Protein AF-A0A7V2CK18-F1 (afdb_monomer)

pLDDT: mean 76.39, std 18.23, range [33.84, 98.06]

Sequence (179 aa):
MRVAFALVEVKMGAFSQQRRSKMVNKRARLGMIFVFPFLFAGCREVAQPKPPATTQQAPPPPSPVRPPASPPSVPGEPYHVHVRASPTVQPRSEWLWIERLAPGAEVATAEGRWIEPNIIEISTRGAAVIGFDLRRLPVRSGRSLVLRLDRQGIELSASLGPVVRFESGRAGVWSRIRQ

Secondary structure (DSSP, 8-state):
----------------------------------------------PPPPPPPPP-PPPPP----PPPP------SS--EEEEEE-SS---B-SSEEEEEEPTT-S-EEEEEEEEETTEEEEEEESEEEEEEEGGGSSPPTTS-EEEEETTEEEEE-GGG-SEEEEEE-TTS-EEEPP-

Mean predicted aligned error: 17.34 Å

Foldseek 3Di:
DDDDDDDDDDDPDDDDDDDDDDDDDDDDDDDDDDDDDDDDDDDDDDDDDDDDDDDDDDDDDDDPPDPPDDPPPDPPDKDKDKFKDAPVDWDDDQFKTAPAFAVPDRMKMKMWTDPDLQEIEIEIDRGFKMKGQQVRDPHDPDDWHWYCYNNDTDIDDSPCPRMWMWGQDPVRDIDTDDD

Radius of gyration: 29.8 Å; Cα contacts (8 Å, |Δi|>4): 231; chains: 1; bounding box: 78×61×79 Å

Solvent-accessible surface area (backbone atoms only — not comparable to full-atom values): 12076 Å² total; per-residue (Å²): 138,86,85,83,82,81,83,80,83,81,80,80,77,78,89,77,86,78,91,75,83,86,79,89,76,90,74,88,72,83,84,78,90,79,84,77,87,82,86,75,88,79,90,78,89,74,85,75,84,82,79,80,85,76,83,83,73,80,79,75,80,84,71,82,81,70,76,79,73,76,76,80,79,72,79,91,61,76,61,72,46,81,38,67,32,39,94,90,43,73,47,68,53,89,31,48,35,60,78,36,62,25,93,92,42,73,52,22,38,42,36,40,36,52,81,46,96,48,32,37,38,32,49,68,42,40,52,26,25,38,38,32,34,62,78,59,43,97,58,74,88,93,60,72,35,35,40,24,51,73,83,43,81,43,82,42,60,84,83,59,61,58,57,47,40,37,35,50,44,99,84,71,49,73,44,75,58,86,129

Structure (mmCIF, N/CA/C/O backbone):
data_AF-A0A7V2CK18-F1
#
_entry.id   AF-A0A7V2CK18-F1
#
loop_
_atom_site.group_PDB
_atom_site.id
_atom_site.type_symbol
_atom_site.label_atom_id
_atom_site.label_alt_id
_atom_site.label_comp_id
_atom_site.label_asym_id
_atom_site.label_entity_id
_atom_site.label_seq_id
_atom_site.pdbx_PDB_ins_code
_atom_site.Cartn_x
_atom_site.Cartn_y
_atom_site.Cartn_z
_atom_site.occupancy
_atom_site.B_iso_or_equiv
_atom_site.auth_seq_id
_atom_site.auth_comp_id
_atom_site.auth_asym_id
_atom_site.auth_atom_id
_atom_site.pdbx_PDB_model_num
ATOM 1 N N . MET A 1 1 ? 44.088 23.048 -9.546 1.00 46.84 1 MET A N 1
ATOM 2 C CA . MET A 1 1 ? 43.431 21.756 -9.250 1.00 46.84 1 MET A CA 1
ATOM 3 C C . MET A 1 1 ? 42.644 21.327 -10.480 1.00 46.84 1 MET A C 1
ATOM 5 O O . MET A 1 1 ? 41.710 22.022 -10.849 1.00 46.84 1 MET A O 1
ATOM 9 N N . ARG A 1 2 ? 43.075 20.271 -11.181 1.00 33.84 2 ARG A N 1
ATOM 10 C CA . ARG A 1 2 ? 42.390 19.738 -12.372 1.00 33.84 2 ARG A CA 1
ATOM 11 C C . ARG A 1 2 ? 41.566 18.529 -11.937 1.00 33.84 2 ARG A C 1
ATOM 13 O O . ARG A 1 2 ? 42.145 17.537 -11.513 1.00 33.84 2 ARG A O 1
ATOM 20 N N . VAL A 1 3 ? 40.242 18.635 -11.998 1.00 43.69 3 VAL A N 1
ATOM 21 C CA . VAL A 1 3 ? 39.331 17.515 -11.731 1.00 43.69 3 VAL A CA 1
ATOM 22 C C . VAL A 1 3 ? 39.063 16.823 -13.064 1.00 43.69 3 VAL A C 1
ATOM 24 O O . VAL A 1 3 ? 38.479 17.414 -13.970 1.00 43.69 3 VAL A O 1
ATOM 27 N N . ALA A 1 4 ? 39.568 15.599 -13.201 1.00 46.91 4 ALA A N 1
ATOM 28 C CA . ALA A 1 4 ? 39.317 14.739 -14.346 1.00 46.91 4 ALA A CA 1
ATOM 29 C C . ALA A 1 4 ? 37.912 14.129 -14.221 1.00 46.91 4 ALA A C 1
ATOM 31 O O . ALA A 1 4 ? 37.620 13.438 -13.247 1.00 46.91 4 ALA A O 1
ATOM 32 N N . PHE A 1 5 ? 37.046 14.386 -15.201 1.00 46.91 5 PHE A N 1
ATOM 33 C CA . PHE A 1 5 ? 35.764 13.699 -15.337 1.00 46.91 5 PHE A CA 1
ATOM 34 C C . PHE A 1 5 ? 35.988 12.383 -16.084 1.00 46.91 5 PHE A C 1
ATOM 36 O O . PHE A 1 5 ? 36.373 12.382 -17.253 1.00 46.91 5 PHE A O 1
ATOM 43 N N . ALA A 1 6 ? 35.766 11.261 -15.401 1.00 53.91 6 ALA A N 1
ATOM 44 C CA . ALA A 1 6 ? 35.725 9.948 -16.026 1.00 53.91 6 ALA A CA 1
ATOM 45 C C . ALA A 1 6 ? 34.398 9.794 -16.787 1.00 53.91 6 ALA A C 1
ATOM 47 O O . ALA A 1 6 ? 33.318 9.817 -16.198 1.00 53.91 6 ALA A O 1
ATOM 48 N N . LEU A 1 7 ? 34.499 9.663 -18.108 1.00 53.91 7 LEU A N 1
ATOM 49 C CA . LEU A 1 7 ? 33.402 9.341 -19.012 1.00 53.91 7 LEU A CA 1
ATOM 50 C C . LEU A 1 7 ? 33.051 7.853 -18.824 1.00 53.91 7 LEU A C 1
ATOM 52 O O . LEU A 1 7 ? 33.851 6.984 -19.164 1.00 53.91 7 LEU A O 1
ATOM 56 N N . VAL A 1 8 ? 31.887 7.544 -18.249 1.00 51.31 8 VAL A N 1
ATOM 57 C CA . VAL A 1 8 ? 31.390 6.162 -18.150 1.00 51.31 8 VAL A CA 1
ATOM 58 C C . VAL A 1 8 ? 30.560 5.862 -19.394 1.00 51.31 8 VAL A C 1
ATOM 60 O O . VAL A 1 8 ? 29.417 6.296 -19.524 1.00 51.31 8 VAL A O 1
ATOM 63 N N . GLU A 1 9 ? 31.160 5.134 -20.329 1.00 44.41 9 GLU A N 1
ATOM 64 C CA . GLU A 1 9 ? 30.515 4.636 -21.541 1.00 44.41 9 GLU A CA 1
ATOM 65 C C . GLU A 1 9 ? 29.636 3.418 -21.193 1.00 44.41 9 GLU A C 1
ATOM 67 O O . GLU A 1 9 ? 30.119 2.299 -21.009 1.00 44.41 9 GLU A O 1
ATOM 72 N N . VAL A 1 10 ? 28.323 3.627 -21.053 1.00 53.12 10 VAL A N 1
ATOM 73 C CA . VAL A 1 10 ? 27.359 2.534 -20.848 1.00 53.12 10 VAL A CA 1
ATOM 74 C C . VAL A 1 10 ? 27.011 1.925 -22.203 1.00 53.12 10 VAL A C 1
ATOM 76 O O . VAL A 1 10 ? 26.161 2.419 -22.944 1.00 53.12 10 VAL A O 1
ATOM 79 N N . LYS A 1 11 ? 27.683 0.822 -22.530 1.00 55.16 11 LYS A N 1
ATOM 80 C CA . LYS A 1 11 ? 27.436 0.022 -23.732 1.00 55.16 11 LYS A CA 1
ATOM 81 C C . LYS A 1 11 ? 26.106 -0.730 -23.586 1.00 55.16 11 LYS A C 1
ATOM 83 O O . LYS A 1 11 ? 26.034 -1.749 -22.903 1.00 55.16 11 LYS A O 1
ATOM 88 N N . MET A 1 12 ? 25.044 -0.223 -24.217 1.00 46.09 12 MET A N 1
ATOM 89 C CA . MET A 1 12 ? 23.770 -0.940 -24.357 1.00 46.09 12 MET A CA 1
ATOM 90 C C . MET A 1 12 ? 23.977 -2.184 -25.230 1.00 46.09 12 MET A C 1
ATOM 92 O O . MET A 1 12 ? 24.073 -2.103 -26.454 1.00 46.09 12 MET A O 1
ATOM 96 N N . GLY A 1 13 ? 24.076 -3.343 -24.580 1.00 50.12 13 GLY A N 1
ATOM 97 C CA . GLY A 1 13 ? 24.088 -4.650 -25.226 1.00 50.12 13 GLY A CA 1
ATOM 98 C C . GLY A 1 13 ? 22.707 -5.000 -25.775 1.00 50.12 13 GLY A C 1
ATOM 99 O O . GLY A 1 13 ? 21.702 -4.923 -25.072 1.00 50.12 13 GLY A O 1
ATOM 100 N N . ALA A 1 14 ? 22.689 -5.351 -27.056 1.00 51.75 14 ALA A N 1
ATOM 101 C CA . ALA A 1 14 ? 21.517 -5.480 -27.897 1.00 51.75 14 ALA A CA 1
ATOM 102 C C . ALA A 1 14 ? 20.490 -6.525 -27.431 1.00 51.75 14 ALA A C 1
ATOM 104 O O . ALA A 1 14 ? 20.795 -7.654 -27.047 1.00 51.75 14 ALA A O 1
ATOM 105 N N . PHE A 1 15 ? 19.237 -6.114 -27.584 1.00 52.22 15 PHE A N 1
ATOM 106 C CA . PHE A 1 15 ? 18.018 -6.900 -27.548 1.00 52.22 15 PHE A CA 1
ATOM 107 C C . PHE A 1 15 ? 18.057 -7.968 -28.658 1.00 52.22 15 PHE A C 1
ATOM 109 O O . PHE A 1 15 ? 17.927 -7.640 -29.836 1.00 52.22 15 PHE A O 1
ATOM 116 N N . SER A 1 16 ? 18.221 -9.246 -28.306 1.00 56.09 16 SER A N 1
ATOM 117 C CA . SER A 1 16 ? 18.002 -10.352 -29.245 1.00 56.09 16 SER A CA 1
ATOM 118 C C . SER A 1 16 ? 16.642 -10.988 -28.982 1.00 56.09 16 SER A C 1
ATOM 120 O O . SER A 1 16 ? 16.412 -11.635 -27.958 1.00 56.09 16 SER A O 1
ATOM 122 N N . GLN A 1 17 ? 15.722 -10.775 -29.924 1.00 51.22 17 GLN A N 1
ATOM 123 C CA . GLN A 1 17 ? 14.523 -11.586 -30.065 1.00 51.22 17 GLN A CA 1
ATOM 124 C C . GLN A 1 17 ? 14.919 -13.047 -30.278 1.00 51.22 17 GLN A C 1
ATOM 126 O O . GLN A 1 17 ? 15.560 -13.369 -31.275 1.00 51.22 17 GLN A O 1
ATOM 131 N N . GLN A 1 18 ? 14.383 -13.954 -29.462 1.00 51.47 18 GLN A N 1
ATOM 132 C CA . GLN A 1 18 ? 14.246 -15.343 -29.882 1.00 51.47 18 GLN A CA 1
ATOM 133 C C . GLN A 1 18 ? 12.788 -15.784 -29.800 1.00 51.47 18 GLN A C 1
ATOM 135 O O . GLN A 1 18 ? 12.291 -16.277 -28.790 1.00 51.47 18 GLN A O 1
ATOM 140 N N . ARG A 1 19 ? 12.100 -15.605 -30.933 1.00 57.50 19 ARG A N 1
ATOM 141 C CA . ARG A 1 19 ? 10.879 -16.331 -31.280 1.00 57.50 19 ARG A CA 1
ATOM 142 C C . ARG A 1 19 ? 11.210 -17.820 -31.448 1.00 57.50 19 ARG A C 1
ATOM 144 O O . ARG A 1 19 ? 11.935 -18.180 -32.368 1.00 57.50 19 ARG A O 1
ATOM 151 N N . ARG A 1 20 ? 10.584 -18.687 -30.653 1.00 57.47 20 ARG A N 1
ATOM 152 C CA . ARG A 1 20 ? 10.158 -20.050 -31.039 1.00 57.47 20 ARG A CA 1
ATOM 153 C C . ARG A 1 20 ? 8.857 -20.304 -30.276 1.00 57.47 20 ARG A C 1
ATOM 155 O O . ARG A 1 20 ? 8.867 -20.437 -29.066 1.00 57.47 20 ARG A O 1
ATOM 162 N N . SER A 1 21 ? 7.691 -20.047 -30.860 1.00 50.97 21 SER A N 1
ATOM 163 C CA . SER A 1 21 ? 7.001 -20.901 -31.831 1.00 50.97 21 SER A CA 1
ATOM 164 C C . SER A 1 21 ? 6.942 -22.373 -31.402 1.00 50.97 21 SER A C 1
ATOM 166 O O . SER A 1 21 ? 7.942 -23.079 -31.457 1.00 50.97 21 SER A O 1
ATOM 168 N N . LYS A 1 22 ? 5.707 -22.782 -31.077 1.00 57.00 22 LYS A N 1
ATOM 169 C CA . LYS A 1 22 ? 5.131 -24.135 -31.086 1.00 57.00 22 LYS A CA 1
ATOM 170 C C . LYS A 1 22 ? 5.635 -25.129 -30.032 1.00 57.00 22 LYS A C 1
ATOM 172 O O . LYS A 1 22 ? 6.677 -25.741 -30.195 1.00 57.00 22 LYS A O 1
ATOM 177 N N . MET A 1 23 ? 4.747 -25.461 -29.093 1.00 47.03 23 MET A N 1
ATOM 178 C CA . MET A 1 23 ? 4.259 -26.840 -28.991 1.00 47.03 23 MET A CA 1
ATOM 179 C C . MET A 1 23 ? 2.873 -26.876 -28.341 1.00 47.03 23 MET A C 1
ATOM 181 O O . MET A 1 23 ? 2.685 -26.590 -27.164 1.00 47.03 23 MET A O 1
ATOM 185 N N . VAL A 1 24 ? 1.899 -27.230 -29.177 1.00 56.38 24 VAL A N 1
ATOM 186 C CA . VAL A 1 24 ? 0.609 -27.791 -28.787 1.00 56.38 24 VAL A CA 1
ATOM 187 C C . VAL A 1 24 ? 0.887 -29.025 -27.937 1.00 56.38 24 VAL A C 1
ATOM 189 O O . VAL A 1 24 ? 1.537 -29.950 -28.413 1.00 56.38 24 VAL A O 1
ATOM 192 N N . ASN A 1 25 ? 0.365 -29.070 -26.714 1.00 51.53 25 ASN A N 1
ATOM 193 C CA . ASN A 1 25 ? 0.228 -30.327 -25.992 1.00 51.53 25 ASN A CA 1
ATOM 194 C C . ASN A 1 25 ? -1.235 -30.493 -25.578 1.00 51.53 25 ASN A C 1
ATOM 196 O O . ASN A 1 25 ? -1.656 -30.142 -24.479 1.00 51.53 25 ASN A O 1
ATOM 200 N N . LYS A 1 26 ? -2.026 -31.014 -26.526 1.00 52.41 26 LYS A N 1
ATOM 201 C CA . LYS A 1 26 ? -3.278 -31.710 -26.231 1.00 52.41 26 LYS A CA 1
ATOM 202 C C . LYS A 1 26 ? -2.906 -32.956 -25.428 1.00 52.41 26 LYS A C 1
ATOM 204 O O . LYS A 1 26 ? -2.464 -33.946 -26.001 1.00 52.41 26 LYS A O 1
ATOM 209 N N . ARG A 1 27 ? -3.121 -32.935 -24.115 1.00 54.16 27 ARG A N 1
ATOM 210 C CA . ARG A 1 27 ? -3.331 -34.167 -23.352 1.00 54.16 27 ARG A CA 1
ATOM 211 C C . ARG A 1 27 ? -4.722 -34.135 -22.752 1.00 54.16 27 ARG A C 1
ATOM 213 O O . ARG A 1 27 ? -4.980 -33.475 -21.754 1.00 54.16 27 ARG A O 1
ATOM 220 N N . ALA A 1 28 ? -5.601 -34.859 -23.431 1.00 54.06 28 ALA A N 1
ATOM 221 C CA . ALA A 1 28 ? -6.845 -35.352 -22.889 1.00 54.06 28 ALA A CA 1
ATOM 222 C C . ALA A 1 28 ? -6.569 -36.204 -21.636 1.00 54.06 28 ALA A C 1
ATOM 224 O O . ALA A 1 28 ? -5.758 -37.130 -21.666 1.00 54.06 28 ALA A O 1
ATOM 225 N N . ARG A 1 29 ? -7.268 -35.882 -20.553 1.00 53.56 29 ARG A N 1
ATOM 226 C CA . ARG A 1 29 ? -7.669 -36.773 -19.453 1.00 53.56 29 ARG A CA 1
ATOM 227 C C . ARG A 1 29 ? -9.114 -36.348 -19.184 1.00 53.56 29 ARG A C 1
ATOM 229 O O . ARG A 1 29 ? -9.322 -35.198 -18.824 1.00 53.56 29 ARG A O 1
ATOM 236 N N . LEU A 1 30 ? -10.161 -37.037 -19.632 1.00 49.84 30 LEU A N 1
ATOM 237 C CA . LEU A 1 30 ? -10.590 -38.419 -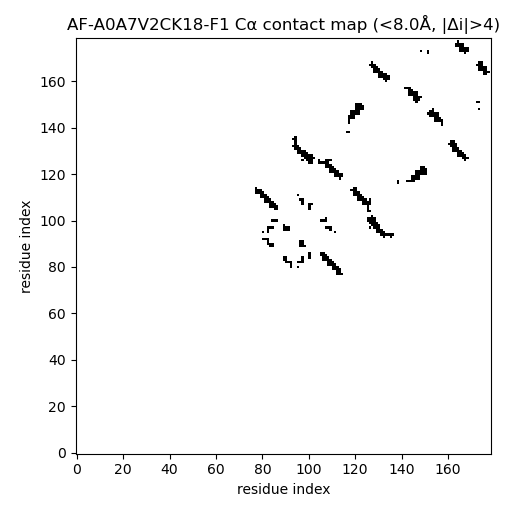19.389 1.00 49.84 30 LEU A CA 1
ATOM 238 C C . LEU A 1 30 ? -10.555 -38.803 -17.902 1.00 49.84 30 LEU A C 1
ATOM 240 O O . LEU A 1 30 ? -9.479 -38.972 -17.336 1.00 49.84 30 LEU A O 1
ATOM 244 N N . GLY A 1 31 ? -11.754 -38.973 -17.333 1.00 46.34 31 GLY A N 1
ATOM 245 C CA . GLY A 1 31 ? -12.020 -39.422 -15.961 1.00 46.34 31 GLY A CA 1
ATOM 246 C C . GLY A 1 31 ? -11.942 -38.268 -14.958 1.00 46.34 31 GLY A C 1
ATOM 247 O O . GLY A 1 31 ? -10.964 -37.542 -14.938 1.00 46.34 31 GLY A O 1
ATOM 248 N N . MET A 1 32 ? -12.906 -38.012 -14.081 1.00 48.88 32 MET A N 1
ATOM 249 C CA . MET A 1 32 ? -13.817 -38.941 -13.431 1.00 48.88 32 MET A CA 1
ATOM 250 C C . MET A 1 32 ? -14.905 -38.084 -12.772 1.00 48.88 32 MET A C 1
ATOM 252 O O . MET A 1 32 ? -14.606 -37.207 -11.964 1.00 48.88 32 MET A O 1
ATOM 256 N N . ILE A 1 33 ? -16.158 -38.291 -13.168 1.00 49.50 33 ILE A N 1
ATOM 257 C CA . ILE A 1 33 ? -17.318 -37.686 -12.516 1.00 49.50 33 ILE A CA 1
ATOM 258 C C . ILE A 1 33 ? -17.492 -38.430 -11.189 1.00 49.50 33 ILE A C 1
ATOM 260 O O . ILE A 1 33 ? -17.914 -39.583 -11.186 1.00 49.50 33 ILE A O 1
ATOM 264 N N . PHE A 1 34 ? -17.156 -37.788 -10.072 1.00 50.12 34 PHE A N 1
ATOM 265 C CA . PHE A 1 34 ? -17.607 -38.233 -8.756 1.00 50.12 34 PHE A CA 1
ATOM 266 C C . PHE A 1 34 ? -18.912 -37.513 -8.434 1.00 50.12 34 PHE A C 1
ATOM 268 O O . PHE A 1 34 ? -18.926 -36.370 -7.982 1.00 50.12 34 PHE A O 1
ATOM 275 N N . VAL A 1 35 ? -20.019 -38.201 -8.706 1.00 54.41 35 VAL A N 1
ATOM 276 C CA . VAL A 1 35 ? -21.314 -37.899 -8.103 1.00 54.41 35 VAL A CA 1
ATOM 277 C C . VAL A 1 35 ? -21.214 -38.334 -6.643 1.00 54.41 35 VAL A C 1
ATOM 279 O O . VAL A 1 35 ? -21.146 -39.527 -6.363 1.00 54.41 35 VAL A O 1
ATOM 282 N N . PHE A 1 36 ? -21.169 -37.380 -5.716 1.00 48.03 36 PHE A N 1
ATOM 283 C CA . PHE A 1 36 ? -21.364 -37.656 -4.294 1.00 48.03 36 PHE A CA 1
ATOM 284 C C . PHE A 1 36 ? -22.806 -37.304 -3.919 1.00 48.03 36 PHE A C 1
ATOM 286 O O . PHE A 1 36 ? -23.136 -36.119 -3.842 1.00 48.03 36 PHE A O 1
ATOM 293 N N . PRO A 1 37 ? -23.677 -38.296 -3.671 1.00 58.44 37 PRO A N 1
ATOM 294 C CA . PRO A 1 37 ? -24.928 -38.069 -2.978 1.00 58.44 37 PRO A CA 1
ATOM 295 C C . PRO A 1 37 ? -24.641 -38.114 -1.473 1.00 58.44 37 PRO A C 1
ATOM 297 O O . PRO A 1 37 ? -24.463 -39.188 -0.907 1.00 58.44 37 PRO A O 1
ATOM 300 N N . PHE A 1 38 ? -24.593 -36.961 -0.808 1.00 50.53 38 PHE A N 1
ATOM 301 C CA . PHE A 1 38 ? -24.741 -36.920 0.648 1.00 50.53 38 PHE A CA 1
ATOM 302 C C . PHE A 1 38 ? -26.151 -36.443 0.995 1.00 50.53 38 PHE A C 1
ATOM 304 O O . PHE A 1 38 ? -26.428 -35.262 1.181 1.00 50.53 38 PHE A O 1
ATOM 311 N N . LEU A 1 39 ? -27.045 -37.430 1.035 1.00 61.50 39 LEU A N 1
ATOM 312 C CA . LEU A 1 39 ? -28.238 -37.449 1.873 1.00 61.50 39 LEU A CA 1
ATOM 313 C C . LEU A 1 39 ? -27.788 -37.568 3.331 1.00 61.50 39 LEU A C 1
ATOM 315 O O . LEU A 1 39 ? -27.112 -38.538 3.626 1.00 61.50 39 LEU A O 1
ATOM 319 N N . PHE A 1 40 ? -28.167 -36.632 4.202 1.00 53.69 40 PHE A N 1
ATOM 320 C CA . PHE A 1 40 ? -28.468 -36.802 5.640 1.00 53.69 40 PHE A CA 1
ATOM 321 C C . PHE A 1 40 ? -29.034 -35.438 6.090 1.00 53.69 40 PHE A C 1
ATOM 323 O O . PHE A 1 40 ? -28.304 -34.456 6.131 1.00 53.69 40 PHE A O 1
ATOM 330 N N . ALA A 1 41 ? -30.347 -35.207 6.205 1.00 50.81 41 ALA A N 1
ATOM 331 C CA . ALA A 1 41 ? -31.310 -35.814 7.131 1.00 50.81 41 ALA A CA 1
ATOM 332 C C . ALA A 1 41 ? -30.768 -35.863 8.569 1.00 50.81 41 ALA A C 1
ATOM 334 O O . ALA A 1 41 ? -29.953 -36.721 8.895 1.00 50.81 41 ALA A O 1
ATOM 335 N N . GLY A 1 42 ? -31.228 -34.946 9.427 1.00 45.12 42 GLY A N 1
ATOM 336 C CA . GLY A 1 42 ? -30.852 -34.943 10.840 1.00 45.12 42 GLY A CA 1
ATOM 337 C C . GLY A 1 42 ? -31.321 -33.721 11.622 1.00 45.12 42 GLY A C 1
ATOM 338 O O . GLY A 1 42 ? -30.502 -32.945 12.100 1.00 45.12 42 GLY A O 1
ATOM 339 N N . CYS A 1 43 ? -32.636 -33.559 11.777 1.00 53.22 43 CYS A N 1
ATOM 340 C CA . CYS A 1 43 ? -33.207 -32.748 12.849 1.00 53.22 43 CYS A CA 1
ATOM 341 C C . CYS A 1 43 ? -32.750 -33.295 14.209 1.00 53.22 43 CYS A C 1
ATOM 343 O O . CYS A 1 43 ? -32.949 -34.479 14.483 1.00 53.22 43 CYS A O 1
ATOM 345 N N . ARG A 1 44 ? -32.244 -32.434 15.096 1.00 57.03 44 ARG A N 1
ATOM 346 C CA . ARG A 1 44 ? -32.430 -32.616 16.541 1.00 57.03 44 ARG A CA 1
ATOM 347 C C . ARG A 1 44 ? -32.305 -31.279 17.263 1.00 57.03 44 ARG A C 1
ATOM 349 O O . ARG A 1 44 ? -31.238 -30.894 17.725 1.00 57.03 44 ARG A O 1
ATOM 356 N N . GLU A 1 45 ? -33.430 -30.583 17.355 1.00 59.94 45 GLU A N 1
ATOM 357 C CA . GLU A 1 45 ? -33.609 -29.498 18.310 1.00 59.94 45 GLU A CA 1
ATOM 358 C C . GLU A 1 45 ? -33.806 -30.125 19.692 1.00 59.94 45 GLU A C 1
ATOM 360 O O . GLU A 1 45 ? -34.819 -30.766 19.974 1.00 59.94 45 GLU A O 1
ATOM 365 N N . VAL A 1 46 ? -32.773 -30.038 20.527 1.00 61.81 46 VAL A N 1
ATOM 366 C CA . VAL A 1 46 ? -32.837 -30.458 21.926 1.00 61.81 46 VAL A CA 1
ATOM 367 C C . VAL A 1 46 ? -33.201 -29.227 22.741 1.00 61.81 46 VAL A C 1
ATOM 369 O O . VAL A 1 46 ? -32.371 -28.348 22.959 1.00 61.81 46 VAL A O 1
ATOM 372 N N . ALA A 1 47 ? -34.457 -29.177 23.183 1.00 60.84 47 ALA A N 1
ATOM 373 C CA . ALA A 1 47 ? -34.925 -28.236 24.187 1.00 60.84 47 ALA A CA 1
ATOM 374 C C . ALA A 1 47 ? -34.088 -28.397 25.467 1.00 60.84 47 ALA A C 1
ATOM 376 O O . ALA A 1 47 ? -34.071 -29.464 26.086 1.00 60.84 47 ALA A O 1
ATOM 377 N N . GLN A 1 48 ? -33.375 -27.341 25.850 1.00 70.94 48 GLN A N 1
ATOM 378 C CA . GLN A 1 48 ? -32.588 -27.314 27.076 1.00 70.94 48 GLN A CA 1
ATOM 379 C C . GLN A 1 48 ? -33.484 -26.869 28.251 1.00 70.94 48 GLN A C 1
ATOM 381 O O . GLN A 1 48 ? -34.190 -25.864 28.130 1.00 70.94 48 GLN A O 1
ATOM 386 N N . PRO A 1 49 ? -33.495 -27.596 29.384 1.00 68.25 49 PRO A N 1
ATOM 387 C CA . PRO A 1 49 ? -34.312 -27.254 30.543 1.00 68.25 49 PRO A CA 1
ATOM 388 C C . PRO A 1 49 ? -33.839 -25.955 31.209 1.00 68.25 49 PRO A C 1
ATOM 390 O O . PRO A 1 49 ? -32.658 -25.764 31.497 1.00 68.25 49 PRO A O 1
ATOM 393 N N . LYS A 1 50 ? -34.806 -25.071 31.464 1.00 70.75 50 LYS A N 1
ATOM 394 C CA . LYS A 1 50 ? -34.669 -23.794 32.172 1.00 70.75 50 LYS A CA 1
ATOM 395 C C . LYS A 1 50 ? -34.258 -24.035 33.638 1.00 70.75 50 LYS A C 1
ATOM 397 O O . LYS A 1 50 ? -35.017 -24.693 34.352 1.00 70.75 50 LYS A O 1
ATOM 402 N N . PRO A 1 51 ? -33.112 -23.513 34.115 1.00 75.69 51 PRO A N 1
ATOM 403 C CA . PRO A 1 51 ? -32.746 -23.603 35.525 1.00 75.69 51 PRO A CA 1
ATOM 404 C C . PRO A 1 51 ? -33.647 -22.720 36.419 1.00 75.69 51 PRO A C 1
ATOM 406 O O . PRO A 1 51 ? -34.188 -21.711 35.949 1.00 75.69 51 PRO A O 1
ATOM 409 N N . PRO A 1 52 ? -33.836 -23.107 37.697 1.00 70.81 52 PRO A N 1
ATOM 410 C CA . PRO A 1 52 ? -34.698 -22.421 38.656 1.00 70.81 52 PRO A CA 1
ATOM 411 C C . PRO A 1 52 ? -34.169 -21.038 39.054 1.00 70.81 52 PRO A C 1
ATOM 413 O O . PRO A 1 52 ? -32.975 -20.754 38.996 1.00 70.81 52 PRO A O 1
ATOM 416 N N . ALA A 1 53 ? -35.115 -20.189 39.452 1.00 60.59 53 ALA A N 1
ATOM 417 C CA . ALA A 1 53 ? -34.937 -18.789 39.796 1.00 60.59 53 ALA A CA 1
ATOM 418 C C . ALA A 1 53 ? -33.869 -18.574 40.880 1.00 60.59 53 ALA A C 1
ATOM 420 O O . ALA A 1 53 ? -34.020 -19.004 42.022 1.00 60.59 53 ALA A O 1
ATOM 421 N N . THR A 1 54 ? -32.814 -17.851 40.511 1.00 65.75 54 THR A N 1
ATOM 422 C CA . THR A 1 54 ? -31.839 -17.283 41.440 1.00 65.75 54 THR A CA 1
ATOM 423 C C . THR A 1 54 ? -32.503 -16.192 42.274 1.00 65.75 54 THR A C 1
ATOM 425 O O . THR A 1 54 ? -33.096 -15.254 41.739 1.00 65.75 54 THR A O 1
ATOM 428 N N . THR A 1 55 ? -32.373 -16.317 43.591 1.00 61.75 55 THR A N 1
ATOM 429 C CA . THR A 1 55 ? -32.776 -15.348 44.609 1.00 61.75 55 THR A CA 1
ATOM 430 C C . THR A 1 55 ? -32.182 -13.975 44.296 1.00 61.75 55 THR A C 1
ATOM 432 O O . THR A 1 55 ? -30.964 -13.797 44.270 1.00 61.75 55 THR A O 1
ATOM 435 N N . GLN A 1 56 ? -33.053 -13.004 44.027 1.00 64.25 56 GLN A N 1
ATOM 436 C CA . GLN A 1 56 ? -32.681 -11.628 43.721 1.00 64.25 56 GLN A CA 1
ATOM 437 C C . GLN A 1 56 ? -32.176 -10.946 44.999 1.00 64.25 56 GLN A C 1
ATOM 439 O O . GLN A 1 56 ? -32.949 -10.564 45.874 1.00 64.25 56 GLN A O 1
ATOM 444 N N . GLN A 1 57 ? -30.855 -10.841 45.120 1.00 59.72 57 GLN A N 1
ATOM 445 C CA . GLN A 1 57 ? -30.186 -10.092 46.177 1.00 59.72 57 GLN A CA 1
ATOM 446 C C . GLN A 1 57 ? -30.500 -8.595 46.016 1.00 59.72 57 GLN A C 1
ATOM 448 O O . GLN A 1 57 ? -30.478 -8.067 44.903 1.00 59.72 57 GLN A O 1
ATOM 453 N N . ALA A 1 58 ? -30.833 -7.932 47.127 1.00 68.44 58 ALA A N 1
ATOM 454 C CA . ALA A 1 58 ? -31.203 -6.521 47.156 1.00 68.44 58 ALA A CA 1
ATOM 455 C C . ALA A 1 58 ? -30.115 -5.645 46.499 1.00 68.44 58 ALA A C 1
ATOM 457 O O . ALA A 1 58 ? -28.928 -5.848 46.777 1.00 68.44 58 ALA A O 1
ATOM 458 N N . PRO A 1 59 ? -30.492 -4.687 45.630 1.00 74.88 59 PRO A N 1
ATOM 459 C CA . PRO A 1 59 ? -29.526 -3.849 44.940 1.00 74.88 59 PRO A CA 1
ATOM 460 C C . PRO A 1 59 ? -28.760 -2.974 45.947 1.00 74.88 59 PRO A C 1
ATOM 462 O O . PRO A 1 59 ? -29.378 -2.377 46.833 1.00 74.88 59 PRO A O 1
ATOM 465 N N . PRO A 1 60 ? -27.424 -2.880 45.831 1.00 78.75 60 PRO A N 1
ATOM 466 C CA . PRO A 1 60 ? -26.640 -1.933 46.612 1.00 78.75 60 PRO A CA 1
ATOM 467 C C . PRO A 1 60 ? -27.035 -0.486 46.259 1.00 78.75 60 PRO A C 1
ATOM 469 O O . PRO A 1 60 ? -27.528 -0.234 45.155 1.00 78.75 60 PRO A O 1
ATOM 472 N N . PRO A 1 61 ? -26.829 0.473 47.181 1.00 79.75 61 PRO A N 1
ATOM 473 C CA . PRO A 1 61 ? -27.160 1.875 46.952 1.00 79.75 61 PRO A CA 1
ATOM 474 C C . PRO A 1 61 ? -26.463 2.408 45.687 1.00 79.75 61 PRO A C 1
ATOM 476 O O . PRO A 1 61 ? -25.318 2.034 45.419 1.00 79.75 61 PRO A O 1
ATOM 479 N N . PRO A 1 62 ? -27.131 3.272 44.898 1.00 74.12 62 PRO A N 1
ATOM 480 C CA . PRO A 1 62 ? -26.571 3.798 43.663 1.00 74.12 62 PRO A CA 1
ATOM 481 C C . PRO A 1 62 ? -25.314 4.613 43.969 1.00 74.12 62 PRO A C 1
ATOM 483 O O . PRO A 1 62 ? -25.367 5.656 44.621 1.00 74.12 62 PRO A O 1
ATOM 486 N N . SER A 1 63 ? -24.171 4.127 43.486 1.00 77.62 63 SER A N 1
ATOM 487 C CA . SER A 1 63 ? -22.926 4.887 43.479 1.00 77.62 63 SER A CA 1
ATOM 488 C C . SER A 1 63 ? -23.133 6.210 42.728 1.00 77.62 63 SER A C 1
ATOM 490 O O . SER A 1 63 ? -23.831 6.220 41.709 1.00 77.62 63 SER A O 1
ATOM 492 N N . PRO A 1 64 ? -22.530 7.323 43.188 1.00 76.12 64 PRO A N 1
ATOM 493 C CA . PRO A 1 64 ? -22.644 8.616 42.526 1.00 76.12 64 PRO A CA 1
ATOM 494 C C . PRO A 1 64 ? -22.253 8.482 41.054 1.00 76.12 64 PRO A C 1
ATOM 496 O O . PRO A 1 64 ? -21.155 8.026 40.725 1.00 76.12 64 PRO A O 1
ATOM 499 N N . VAL A 1 65 ? -23.186 8.847 40.172 1.00 72.88 65 VAL A N 1
ATOM 500 C CA . VAL A 1 65 ? -23.010 8.816 38.720 1.00 72.88 65 VAL A CA 1
ATOM 501 C C . VAL A 1 65 ? -21.881 9.778 38.377 1.00 72.88 65 VAL A C 1
ATOM 503 O O . VAL A 1 65 ? -22.060 10.995 38.350 1.00 72.88 65 VAL A O 1
ATOM 506 N N . ARG A 1 66 ? -20.683 9.229 38.159 1.00 75.81 66 ARG A N 1
ATOM 507 C CA . ARG A 1 66 ? -19.555 9.987 37.627 1.00 75.81 66 ARG A CA 1
ATOM 508 C C . ARG A 1 66 ? -19.990 10.516 36.257 1.00 75.81 66 ARG A C 1
ATOM 510 O O . ARG A 1 66 ? -20.427 9.701 35.440 1.00 75.81 66 ARG A O 1
ATOM 517 N N . PRO A 1 67 ? -19.896 11.832 35.993 1.00 75.19 67 PRO A N 1
ATOM 518 C CA . PRO A 1 67 ? -20.184 12.373 34.674 1.00 75.19 67 PRO A CA 1
ATOM 519 C C . PRO A 1 67 ? -19.414 11.559 33.629 1.00 75.19 67 PRO A C 1
ATOM 521 O O . PRO A 1 67 ? -18.230 11.275 33.861 1.00 75.19 67 PRO A O 1
ATOM 524 N N . PRO A 1 68 ? -20.057 11.126 32.530 1.00 71.19 68 PRO A N 1
ATOM 525 C CA . PRO A 1 68 ? -19.361 10.407 31.478 1.00 71.19 68 PRO A CA 1
ATOM 526 C C . PRO A 1 68 ? -18.177 11.264 31.042 1.00 71.19 68 PRO A C 1
ATOM 528 O O . PRO A 1 68 ? -18.339 12.439 30.714 1.00 71.19 68 PRO A O 1
ATOM 531 N N . ALA A 1 69 ? -16.977 10.686 31.119 1.00 71.88 69 ALA A N 1
ATOM 532 C CA . ALA A 1 69 ? -15.774 11.331 30.627 1.00 71.88 69 ALA A CA 1
ATOM 533 C C . ALA A 1 69 ? -16.051 11.776 29.190 1.00 71.88 69 ALA A C 1
ATOM 535 O O . ALA A 1 69 ? -16.507 10.960 28.382 1.00 71.88 69 ALA A O 1
ATOM 536 N N . SER A 1 70 ? -15.834 13.063 28.909 1.00 63.81 70 SER A N 1
ATOM 537 C CA . SER A 1 70 ? -16.016 13.630 27.578 1.00 63.81 70 SER A CA 1
ATOM 538 C C . SER A 1 70 ? -15.404 12.678 26.549 1.00 63.81 70 SER A C 1
ATOM 540 O O . SER A 1 70 ? -14.252 12.264 26.735 1.00 63.81 70 SER A O 1
ATOM 542 N N . PRO A 1 71 ? -16.154 12.263 25.511 1.00 60.44 71 PRO A N 1
ATOM 543 C CA . PRO A 1 71 ? -15.609 11.370 24.504 1.00 60.44 71 PRO A CA 1
ATOM 544 C C . PRO A 1 71 ? -14.339 12.011 23.930 1.00 60.44 71 PRO A C 1
ATOM 546 O O . PRO A 1 71 ? -14.321 13.227 23.724 1.00 60.44 71 PRO A O 1
ATOM 549 N N . PRO A 1 72 ? -13.264 11.233 23.706 1.00 61.41 72 PRO A N 1
ATOM 550 C CA . PRO A 1 72 ? -12.036 11.774 23.147 1.00 61.41 72 PRO A CA 1
ATOM 551 C C . PRO A 1 72 ? -12.373 12.457 21.824 1.00 61.41 72 PRO A C 1
ATOM 553 O O . PRO A 1 72 ? -12.976 11.826 20.951 1.00 61.41 72 PRO A O 1
ATOM 556 N N . SER A 1 73 ? -12.020 13.741 21.711 1.00 52.12 73 SER A N 1
ATOM 557 C CA . SER A 1 73 ? -12.185 14.533 20.495 1.00 52.12 73 SER A CA 1
ATOM 558 C C . SER A 1 73 ? -11.669 13.729 19.308 1.00 52.12 73 SER A C 1
ATOM 560 O O . SER A 1 73 ? -10.486 13.400 19.230 1.00 52.12 73 SER A O 1
ATOM 562 N N . VAL A 1 74 ? -12.578 13.358 18.410 1.00 57.69 74 VAL A N 1
ATOM 563 C CA . VAL A 1 74 ? -12.214 12.759 17.128 1.00 57.69 74 VAL A CA 1
ATOM 564 C C . VAL A 1 74 ? -11.400 13.822 16.379 1.00 57.69 74 VAL A C 1
ATOM 566 O O . VAL A 1 74 ? -11.863 14.963 16.319 1.00 57.69 74 VAL A O 1
ATOM 569 N N . PRO A 1 75 ? -10.196 13.515 15.858 1.00 56.69 75 PRO A N 1
ATOM 570 C CA . PRO A 1 75 ? -9.414 14.489 15.107 1.00 56.69 75 PRO A CA 1
ATOM 571 C C . PRO A 1 75 ? -10.260 15.000 13.937 1.00 56.69 75 PRO A C 1
ATOM 573 O O . PRO A 1 75 ? -10.714 14.212 13.110 1.00 56.69 75 PRO A O 1
ATOM 576 N N . GLY A 1 76 ? -10.526 16.305 13.926 1.00 56.22 76 GLY A N 1
ATOM 577 C CA . GLY A 1 76 ? -11.494 16.944 13.033 1.00 56.22 76 GLY A CA 1
ATOM 578 C C . GLY A 1 76 ? -11.025 17.136 11.591 1.00 56.22 76 GLY A C 1
ATOM 579 O O . GLY A 1 76 ? -11.774 17.696 10.800 1.00 56.22 76 GLY A O 1
ATOM 580 N N . GLU A 1 77 ? -9.827 16.671 11.229 1.00 61.75 77 GLU A N 1
ATOM 581 C CA . GLU A 1 77 ? -9.294 16.798 9.872 1.00 61.75 77 GLU A CA 1
ATOM 582 C C . GLU A 1 77 ? -8.922 15.427 9.289 1.00 61.75 77 GLU A C 1
ATOM 584 O O . GLU A 1 77 ? -8.345 14.590 9.996 1.00 61.75 77 GLU A O 1
ATOM 589 N N . PRO A 1 78 ? -9.247 15.170 8.007 1.00 65.94 78 PRO A N 1
ATOM 590 C CA . PRO A 1 78 ? -8.821 13.957 7.326 1.00 65.94 78 PRO A CA 1
ATOM 591 C C . PRO A 1 78 ? -7.294 13.873 7.372 1.00 65.94 78 PRO A C 1
ATOM 593 O O . PRO A 1 78 ? -6.584 14.807 7.018 1.00 65.94 78 PRO A O 1
ATOM 596 N N . TYR A 1 79 ? -6.768 12.752 7.852 1.00 75.31 79 TYR A N 1
ATOM 597 C CA . TYR A 1 79 ? -5.326 12.560 7.934 1.00 75.31 79 TYR A CA 1
ATOM 598 C C . TYR A 1 79 ? -4.772 12.293 6.523 1.00 75.31 79 TYR A C 1
ATOM 600 O O . TYR A 1 79 ? -5.181 11.334 5.862 1.00 75.31 79 TYR A O 1
ATOM 608 N N . HIS A 1 80 ? -3.851 13.142 6.060 1.00 83.06 80 HIS A N 1
ATOM 609 C CA . HIS A 1 80 ? -3.221 13.056 4.739 1.00 83.06 80 HIS A CA 1
ATOM 610 C C . HIS A 1 80 ? -1.727 12.758 4.866 1.00 83.06 80 HIS A C 1
ATOM 612 O O . HIS A 1 80 ? -1.024 13.358 5.678 1.00 83.06 80 HIS A O 1
ATOM 618 N N . VAL A 1 81 ? -1.228 11.848 4.033 1.00 85.12 81 VAL A N 1
ATOM 619 C CA . VAL A 1 81 ? 0.195 11.507 3.953 1.00 85.12 81 VAL A CA 1
ATOM 620 C C . VAL A 1 81 ? 0.656 11.593 2.515 1.00 85.12 81 VAL A C 1
ATOM 622 O O . VAL A 1 81 ? 0.019 11.032 1.629 1.00 85.12 81 VAL A O 1
ATOM 625 N N . HIS A 1 82 ? 1.808 12.221 2.298 1.00 90.19 82 HIS A N 1
ATOM 626 C CA . HIS A 1 82 ? 2.474 12.251 1.005 1.00 90.19 82 HIS A CA 1
ATOM 627 C C . HIS A 1 82 ? 3.916 11.753 1.137 1.00 90.19 82 HIS A C 1
ATOM 629 O O . HIS A 1 82 ? 4.681 12.228 1.977 1.00 90.19 82 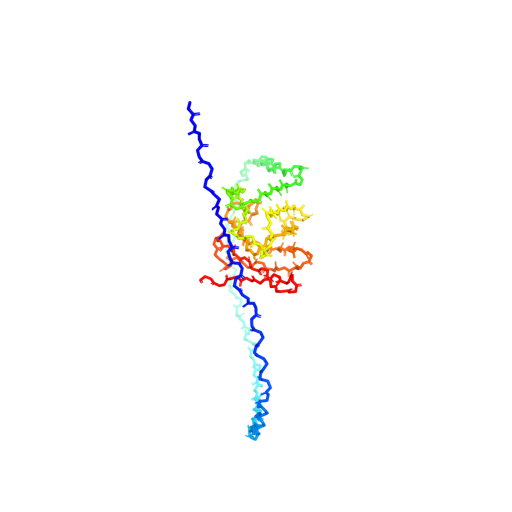HIS A O 1
ATOM 635 N N . VAL A 1 83 ? 4.290 10.788 0.301 1.00 88.88 83 VAL A N 1
ATOM 636 C CA . VAL A 1 83 ? 5.616 10.162 0.270 1.00 88.88 83 VAL A CA 1
ATOM 637 C C . VAL A 1 83 ? 6.174 10.279 -1.146 1.00 88.88 83 VAL A C 1
ATOM 639 O O . VAL A 1 83 ? 5.499 9.904 -2.102 1.00 88.88 83 VAL A O 1
ATOM 642 N N . ARG A 1 84 ? 7.411 10.769 -1.294 1.00 90.06 84 ARG A N 1
ATOM 643 C CA . ARG A 1 84 ? 8.072 10.983 -2.598 1.00 90.06 84 ARG A CA 1
ATOM 644 C C . ARG A 1 84 ? 9.474 10.373 -2.665 1.00 90.06 84 ARG A C 1
ATOM 646 O O . ARG A 1 84 ? 10.422 10.960 -2.149 1.00 90.06 84 ARG A O 1
ATOM 653 N N . ALA A 1 85 ? 9.611 9.212 -3.292 1.00 81.94 85 ALA A N 1
ATOM 654 C CA . ALA A 1 85 ? 10.863 8.470 -3.382 1.00 81.94 85 ALA A CA 1
ATOM 655 C C . ALA A 1 85 ? 11.637 8.728 -4.676 1.00 81.94 85 ALA A C 1
ATOM 657 O O . ALA A 1 85 ? 11.053 8.968 -5.734 1.00 81.94 85 ALA A O 1
ATOM 658 N N . SER A 1 86 ? 12.960 8.623 -4.581 1.00 81.31 86 SER A N 1
ATOM 659 C CA . SER A 1 86 ? 13.904 8.614 -5.700 1.00 81.31 86 SER A CA 1
ATOM 660 C C . SER A 1 86 ? 14.945 7.499 -5.492 1.00 81.31 86 SER A C 1
ATOM 662 O O . SER A 1 86 ? 15.037 6.953 -4.391 1.00 81.31 86 SER A O 1
ATOM 664 N N . PRO A 1 87 ? 15.754 7.142 -6.506 1.00 78.62 87 PRO A N 1
ATOM 665 C CA . PRO A 1 87 ? 16.787 6.112 -6.376 1.00 78.62 87 PRO A CA 1
ATOM 666 C C . PRO A 1 87 ? 17.777 6.351 -5.228 1.00 78.62 87 PRO A C 1
ATOM 668 O O . PRO A 1 87 ? 18.280 5.397 -4.643 1.00 78.62 87 PRO A O 1
ATOM 671 N N . THR A 1 88 ? 18.037 7.617 -4.892 1.00 77.12 88 THR A N 1
ATOM 672 C CA . THR A 1 88 ? 19.007 8.015 -3.859 1.00 77.12 88 THR A CA 1
ATOM 673 C C . THR A 1 88 ? 18.352 8.279 -2.502 1.00 77.12 88 THR A C 1
ATOM 675 O O . THR A 1 88 ? 19.032 8.273 -1.480 1.00 77.12 88 THR A O 1
ATOM 678 N N . VAL A 1 89 ? 17.038 8.528 -2.470 1.00 81.50 89 VAL A N 1
ATOM 679 C CA . VAL A 1 89 ? 16.305 8.911 -1.257 1.00 81.50 89 VAL A CA 1
ATOM 680 C C . VAL A 1 89 ? 15.037 8.075 -1.139 1.00 81.50 89 VAL A C 1
ATOM 682 O O . VAL A 1 89 ? 14.090 8.241 -1.907 1.00 81.50 89 VAL A O 1
ATOM 685 N N . GLN A 1 90 ? 14.994 7.212 -0.125 1.00 77.19 90 GLN A N 1
ATOM 686 C CA . GLN A 1 90 ? 13.786 6.489 0.268 1.00 77.19 90 GLN A CA 1
ATOM 687 C C . GLN A 1 90 ? 13.107 7.216 1.431 1.00 77.19 90 GLN A C 1
ATOM 689 O O . GLN A 1 90 ? 13.465 6.990 2.588 1.00 77.19 90 GLN A O 1
ATOM 694 N N . PRO A 1 91 ? 12.138 8.107 1.174 1.00 74.75 91 PRO A N 1
ATOM 695 C CA . PRO A 1 91 ? 11.314 8.638 2.241 1.00 74.75 91 PRO A CA 1
ATOM 696 C C . PRO A 1 91 ? 10.441 7.540 2.842 1.00 74.75 91 PRO A C 1
ATOM 698 O O . PRO A 1 91 ? 9.974 6.607 2.178 1.00 74.75 91 PRO A O 1
ATOM 701 N N . ARG A 1 92 ? 10.142 7.729 4.115 1.00 80.62 92 ARG A N 1
ATOM 702 C CA . ARG A 1 92 ? 9.240 6.882 4.872 1.00 80.62 92 ARG A CA 1
ATOM 703 C C . ARG A 1 92 ? 8.325 7.794 5.667 1.00 80.62 92 ARG A C 1
ATOM 705 O O . ARG A 1 92 ? 8.811 8.655 6.393 1.00 80.62 92 ARG A O 1
ATOM 712 N N . SER A 1 93 ? 7.017 7.627 5.503 1.00 86.94 93 SER A N 1
ATOM 713 C CA . SER A 1 93 ? 6.072 8.164 6.483 1.00 86.94 93 SER A CA 1
ATOM 714 C C . SER A 1 93 ? 5.947 7.191 7.655 1.00 86.94 93 SER A C 1
ATOM 716 O O . SER A 1 93 ? 6.487 6.083 7.615 1.00 86.94 93 SER A O 1
ATOM 718 N N . GLU A 1 94 ? 5.202 7.590 8.682 1.00 86.62 94 GLU A N 1
ATOM 719 C CA . GLU A 1 94 ? 4.884 6.744 9.833 1.00 86.62 94 GLU A CA 1
ATOM 720 C C . GLU A 1 94 ? 4.355 5.361 9.410 1.00 86.62 94 GLU A C 1
ATOM 722 O O . GLU A 1 94 ? 4.872 4.348 9.869 1.00 86.62 94 GLU A O 1
ATOM 727 N N . TRP A 1 95 ? 3.388 5.282 8.491 1.00 92.00 95 TRP A N 1
ATOM 728 C CA . TRP A 1 95 ? 2.699 4.021 8.171 1.00 92.00 95 TRP A CA 1
ATOM 729 C C . TRP A 1 95 ? 2.749 3.597 6.700 1.00 92.00 95 TRP A C 1
ATOM 731 O O . TRP A 1 95 ? 2.359 2.472 6.411 1.00 92.00 95 TRP A O 1
ATOM 741 N N . LEU A 1 96 ? 3.232 4.441 5.784 1.00 94.94 96 LEU A N 1
ATOM 742 C CA . LEU A 1 96 ? 3.338 4.174 4.341 1.00 94.94 96 LEU A CA 1
ATOM 743 C C . LEU A 1 96 ? 4.755 4.481 3.835 1.00 94.94 96 LEU A C 1
ATOM 745 O O . LEU A 1 96 ? 5.330 5.531 4.143 1.00 94.94 96 LEU A O 1
ATOM 749 N N . TRP A 1 97 ? 5.317 3.597 3.017 1.00 96.12 97 TRP A N 1
ATOM 750 C CA . TRP A 1 97 ? 6.583 3.846 2.322 1.00 96.12 97 TRP A CA 1
ATOM 751 C C . TRP A 1 97 ? 6.612 3.211 0.937 1.00 96.12 97 TRP A C 1
ATOM 753 O O . TRP A 1 97 ? 5.868 2.276 0.636 1.00 96.12 97 TRP A O 1
ATOM 763 N N . ILE A 1 98 ? 7.518 3.718 0.102 1.00 96.75 98 ILE A N 1
ATOM 764 C CA . ILE A 1 98 ? 7.825 3.154 -1.211 1.00 96.75 98 ILE A CA 1
ATOM 765 C C . ILE A 1 98 ? 9.110 2.345 -1.064 1.00 96.75 98 ILE A C 1
ATOM 767 O O . ILE A 1 98 ? 10.154 2.893 -0.723 1.00 96.75 98 ILE A O 1
ATOM 771 N N . GLU A 1 99 ? 9.026 1.040 -1.299 1.00 95.69 99 GLU A N 1
ATOM 772 C CA . GLU A 1 99 ? 10.163 0.122 -1.178 1.00 95.69 99 GLU A CA 1
ATOM 773 C C . GLU A 1 99 ? 10.922 -0.007 -2.502 1.00 95.69 99 GLU A C 1
ATOM 775 O O . GLU A 1 99 ? 12.147 -0.113 -2.513 1.00 95.69 99 GLU A O 1
ATOM 780 N N . ARG A 1 100 ? 10.206 0.034 -3.634 1.00 96.31 100 ARG A N 1
ATOM 781 C CA . ARG A 1 100 ? 10.811 -0.098 -4.964 1.00 96.31 100 ARG A CA 1
ATOM 782 C C . ARG A 1 100 ? 10.096 0.751 -6.006 1.00 96.31 100 ARG A C 1
ATOM 784 O O . ARG A 1 100 ? 8.866 0.783 -6.043 1.00 96.31 100 ARG A O 1
ATOM 791 N N . LEU A 1 101 ? 10.871 1.382 -6.886 1.00 97.19 101 LEU A N 1
ATOM 792 C CA . LEU A 1 101 ? 10.375 2.128 -8.045 1.00 97.19 101 LEU A CA 1
ATOM 793 C C . LEU A 1 101 ? 10.012 1.179 -9.200 1.00 97.19 101 LEU A C 1
ATOM 795 O O . LEU A 1 101 ? 10.574 0.089 -9.330 1.00 97.19 101 LEU A O 1
ATOM 799 N N . ALA A 1 102 ? 9.068 1.597 -10.040 1.00 96.56 102 ALA A N 1
ATOM 800 C CA . ALA A 1 102 ? 8.718 0.909 -11.277 1.00 96.56 102 ALA A CA 1
ATOM 801 C C . ALA A 1 102 ? 9.890 0.921 -12.276 1.00 96.56 102 ALA A C 1
ATOM 803 O O . ALA A 1 102 ? 10.677 1.870 -12.279 1.00 96.56 102 ALA A O 1
ATOM 804 N N . PRO A 1 103 ? 10.024 -0.100 -13.145 1.00 95.19 103 PRO A N 1
ATOM 805 C CA . PRO A 1 103 ? 11.050 -0.099 -14.185 1.00 95.19 103 PRO A CA 1
ATOM 806 C C . PRO A 1 103 ? 10.962 1.163 -15.054 1.00 95.19 103 PRO A C 1
ATOM 808 O O . PRO A 1 103 ? 9.913 1.451 -15.625 1.00 95.19 103 PRO A O 1
ATOM 811 N N . GLY A 1 104 ? 12.063 1.913 -15.140 1.00 94.75 104 GLY A N 1
ATOM 812 C CA . GLY A 1 104 ? 12.136 3.169 -15.896 1.00 94.75 104 GLY A CA 1
ATOM 813 C C . GLY A 1 104 ? 11.574 4.403 -15.179 1.00 94.75 104 GLY A C 1
ATOM 814 O O . GLY A 1 104 ? 11.604 5.486 -15.752 1.00 94.75 104 GLY A O 1
ATOM 815 N N . ALA A 1 105 ? 11.078 4.278 -13.944 1.00 95.44 105 ALA A N 1
ATOM 816 C CA . ALA A 1 105 ? 10.676 5.432 -13.146 1.00 95.44 105 ALA A CA 1
ATOM 817 C C . ALA A 1 105 ? 11.888 6.053 -12.434 1.00 95.44 105 ALA A C 1
ATOM 819 O O . ALA A 1 105 ? 12.619 5.369 -11.721 1.00 95.44 105 ALA A O 1
ATOM 820 N N . GLU A 1 106 ? 12.066 7.365 -12.582 1.00 95.50 106 GLU A N 1
ATOM 821 C CA . GLU A 1 106 ? 13.097 8.133 -11.863 1.00 95.50 106 GLU A CA 1
ATOM 822 C C . GLU A 1 106 ? 12.611 8.648 -10.504 1.00 95.50 106 GLU A C 1
ATOM 824 O O . GLU A 1 106 ? 13.398 8.924 -9.602 1.00 95.50 106 GLU A O 1
ATOM 829 N N . VAL A 1 107 ? 11.296 8.796 -10.353 1.00 94.50 107 VAL A N 1
ATOM 830 C CA . VAL A 1 107 ? 10.640 9.278 -9.138 1.00 94.50 107 VAL A CA 1
ATOM 831 C C . VAL A 1 107 ? 9.372 8.464 -8.932 1.00 94.50 107 VAL A C 1
ATOM 833 O O . VAL A 1 107 ? 8.660 8.158 -9.891 1.00 94.50 107 VAL A O 1
ATOM 836 N N . ALA A 1 108 ? 9.073 8.159 -7.674 1.00 96.38 108 ALA A N 1
ATOM 837 C CA . ALA A 1 108 ? 7.806 7.579 -7.274 1.00 96.38 108 ALA A CA 1
ATOM 838 C C . ALA A 1 108 ? 7.122 8.432 -6.207 1.00 96.38 108 ALA A C 1
ATOM 840 O O . ALA A 1 108 ? 7.777 9.012 -5.342 1.00 96.38 108 ALA A O 1
ATOM 841 N N . THR A 1 109 ? 5.798 8.491 -6.247 1.00 96.69 109 THR A N 1
ATOM 842 C CA . THR A 1 109 ? 4.983 9.147 -5.221 1.00 96.69 109 THR A CA 1
ATOM 843 C C . THR A 1 109 ? 3.897 8.207 -4.736 1.00 96.69 109 THR A C 1
ATOM 845 O O . THR A 1 109 ? 3.347 7.437 -5.525 1.00 96.69 109 THR A O 1
ATOM 848 N N . ALA A 1 110 ? 3.573 8.292 -3.454 1.00 96.56 110 ALA A N 1
ATOM 849 C CA . ALA A 1 110 ? 2.432 7.629 -2.850 1.00 96.56 110 ALA A CA 1
ATOM 850 C C . ALA A 1 110 ? 1.732 8.628 -1.929 1.00 96.56 110 ALA A C 1
ATOM 852 O O . ALA A 1 110 ? 2.359 9.223 -1.052 1.00 96.56 110 ALA A O 1
ATOM 853 N N . GLU A 1 111 ? 0.442 8.824 -2.151 1.00 95.38 111 GLU A N 1
ATOM 854 C CA . GLU A 1 111 ? -0.408 9.687 -1.345 1.00 95.38 111 GLU A CA 1
ATOM 855 C C . GLU A 1 111 ? -1.486 8.835 -0.693 1.00 95.38 111 GLU A C 1
ATOM 857 O O . GLU A 1 111 ? -2.181 8.097 -1.384 1.00 95.38 111 GLU A O 1
ATOM 862 N N . GLY A 1 112 ? -1.600 8.918 0.628 1.00 94.12 112 GLY A N 1
ATOM 863 C CA . GLY A 1 112 ? -2.611 8.225 1.411 1.00 94.12 112 GLY A CA 1
ATOM 864 C C . GLY A 1 112 ? -3.573 9.220 2.046 1.00 94.12 112 GLY A C 1
ATOM 865 O O . GLY A 1 112 ? -3.135 10.168 2.700 1.00 94.12 112 GLY A O 1
ATOM 866 N N . ARG A 1 113 ? -4.876 8.988 1.889 1.00 93.31 113 ARG A N 1
ATOM 867 C CA . ARG A 1 113 ? -5.938 9.796 2.497 1.00 93.31 113 ARG A CA 1
ATOM 868 C C . ARG A 1 113 ? -6.997 8.916 3.145 1.00 93.31 113 ARG A C 1
ATOM 870 O O . ARG A 1 113 ? -7.391 7.890 2.591 1.00 93.31 113 ARG A O 1
ATOM 877 N N . TRP A 1 114 ? -7.486 9.337 4.302 1.00 91.06 114 TRP A N 1
ATOM 878 C CA . TRP A 1 114 ? -8.647 8.721 4.938 1.00 91.06 114 TRP A CA 1
ATOM 879 C C . TRP A 1 114 ? -9.926 9.257 4.295 1.00 91.06 114 TRP A C 1
ATOM 881 O O . TRP A 1 114 ? -10.151 10.464 4.296 1.00 91.06 114 TRP A O 1
ATOM 891 N N . ILE A 1 115 ? -10.746 8.368 3.732 1.00 91.62 115 ILE A N 1
ATOM 892 C CA . ILE A 1 115 ? -12.060 8.738 3.171 1.00 91.62 115 ILE A CA 1
ATOM 893 C C . ILE A 1 115 ? -13.171 8.411 4.168 1.00 91.62 115 ILE A C 1
ATOM 895 O O . ILE A 1 115 ? -14.107 9.185 4.337 1.00 91.62 115 ILE A O 1
ATOM 899 N N . GLU A 1 116 ? -13.036 7.286 4.866 1.00 89.50 116 GLU A N 1
ATOM 900 C CA . GLU A 1 116 ? -13.939 6.834 5.924 1.00 89.50 116 GLU A CA 1
ATOM 901 C C . GLU A 1 116 ? -13.107 6.240 7.071 1.00 89.50 116 GLU A C 1
ATOM 903 O O . GLU A 1 116 ? -11.954 5.877 6.841 1.00 89.50 116 GLU A O 1
ATOM 908 N N . PRO A 1 117 ? -13.650 6.063 8.291 1.00 86.31 117 PRO A N 1
ATOM 909 C CA . PRO A 1 117 ? -12.885 5.585 9.452 1.00 86.31 117 PRO A CA 1
ATOM 910 C C . PRO A 1 117 ? -12.167 4.235 9.287 1.00 86.31 117 PRO A C 1
ATOM 912 O O . PRO A 1 117 ? -11.310 3.891 10.099 1.00 86.31 117 PRO A O 1
ATOM 915 N N . ASN A 1 118 ? -12.536 3.444 8.283 1.00 90.06 118 ASN A N 1
ATOM 916 C CA . ASN A 1 118 ? -11.940 2.154 7.943 1.00 90.06 118 ASN A CA 1
ATOM 917 C C . ASN A 1 118 ? -11.607 2.034 6.446 1.00 90.06 118 ASN A C 1
ATOM 919 O O . ASN A 1 118 ? -11.386 0.919 5.972 1.00 90.06 118 ASN A O 1
ATOM 923 N N . ILE A 1 119 ? -11.578 3.148 5.704 1.00 92.25 119 ILE A N 1
ATOM 924 C CA . ILE A 1 119 ? -11.220 3.164 4.283 1.00 92.25 119 ILE A CA 1
ATOM 925 C C . ILE A 1 119 ? -10.122 4.195 4.040 1.00 92.25 119 ILE A C 1
ATOM 927 O O . ILE A 1 119 ? -10.333 5.404 4.174 1.00 92.25 119 ILE A O 1
ATOM 931 N N . ILE A 1 120 ? -8.961 3.700 3.617 1.00 93.38 120 ILE A N 1
ATOM 932 C CA . ILE A 1 120 ? -7.830 4.524 3.191 1.00 93.38 120 ILE A CA 1
ATOM 933 C C . ILE A 1 120 ? -7.746 4.435 1.676 1.00 93.38 120 ILE A C 1
ATOM 935 O O . ILE A 1 120 ? -7.625 3.339 1.128 1.00 93.38 120 ILE A O 1
ATOM 939 N N . GLU A 1 121 ? -7.778 5.571 0.991 1.00 96.00 121 GLU A N 1
ATOM 940 C CA . GLU A 1 121 ? -7.450 5.623 -0.428 1.00 96.00 121 GLU A CA 1
ATOM 941 C C . GLU A 1 121 ? -5.999 6.021 -0.625 1.00 96.00 121 GLU A C 1
ATOM 943 O O . GLU A 1 121 ? -5.478 6.917 0.039 1.00 96.00 121 GLU A O 1
ATOM 948 N N . ILE A 1 122 ? -5.351 5.315 -1.541 1.00 96.44 122 ILE A N 1
ATOM 949 C CA . ILE A 1 122 ? -3.938 5.449 -1.816 1.00 96.44 122 ILE A CA 1
ATOM 950 C C . ILE A 1 122 ? -3.769 5.607 -3.312 1.00 96.44 122 ILE A C 1
ATOM 952 O O . ILE A 1 122 ? -4.138 4.719 -4.077 1.00 96.44 122 ILE A O 1
ATOM 956 N N . SER A 1 123 ? -3.203 6.739 -3.711 1.00 97.31 123 SER A N 1
ATOM 957 C CA . SER A 1 123 ? -2.835 7.011 -5.096 1.00 97.31 123 SER A CA 1
ATOM 958 C C . SER A 1 123 ? -1.328 6.914 -5.234 1.00 97.31 123 SER A C 1
ATOM 960 O O . SER A 1 123 ? -0.584 7.554 -4.485 1.00 97.31 123 SER A O 1
ATOM 962 N N . THR A 1 124 ? -0.864 6.117 -6.184 1.00 97.62 124 THR A N 1
ATOM 963 C CA . THR A 1 124 ? 0.556 5.919 -6.438 1.00 97.62 124 THR A CA 1
ATOM 964 C C . THR A 1 124 ? 0.926 6.325 -7.859 1.00 97.62 124 THR A C 1
ATOM 966 O O . THR A 1 124 ? 0.117 6.319 -8.786 1.00 97.62 124 THR A O 1
ATOM 969 N N . ARG A 1 125 ? 2.189 6.707 -8.047 1.00 97.12 125 ARG A N 1
ATOM 970 C CA . ARG A 1 125 ? 2.771 6.959 -9.366 1.00 97.12 125 ARG A CA 1
ATOM 971 C C . ARG A 1 125 ? 4.214 6.494 -9.355 1.00 97.12 125 ARG A C 1
ATOM 973 O O . ARG A 1 125 ? 4.972 6.896 -8.482 1.00 97.12 125 ARG A O 1
ATOM 980 N N . GLY A 1 126 ? 4.597 5.653 -10.314 1.00 95.81 126 GLY A N 1
ATOM 981 C CA . GLY A 1 126 ? 5.983 5.193 -10.470 1.00 95.81 126 GLY A CA 1
ATOM 982 C C . GLY A 1 126 ? 6.484 4.228 -9.387 1.00 95.81 126 GLY A C 1
ATOM 983 O O . GLY A 1 126 ? 7.674 3.930 -9.367 1.00 95.81 126 GLY A O 1
ATOM 984 N N . ALA A 1 127 ? 5.622 3.726 -8.496 1.00 97.38 127 ALA A N 1
ATOM 985 C CA . ALA A 1 127 ? 5.982 2.734 -7.482 1.00 97.38 127 ALA A CA 1
ATOM 986 C C . ALA A 1 127 ? 5.745 1.302 -7.998 1.00 97.38 127 ALA A C 1
ATOM 988 O O . ALA A 1 127 ? 4.684 1.005 -8.537 1.00 97.38 127 ALA A O 1
ATOM 989 N N . ALA A 1 128 ? 6.718 0.407 -7.807 1.00 97.31 128 ALA A N 1
ATOM 990 C CA . ALA A 1 128 ? 6.554 -1.032 -8.039 1.00 97.31 128 ALA A CA 1
ATOM 991 C C . ALA A 1 128 ? 6.178 -1.776 -6.763 1.00 97.31 128 ALA A C 1
ATOM 993 O O . ALA A 1 128 ? 5.377 -2.699 -6.819 1.00 97.31 128 ALA A O 1
ATOM 994 N N . VAL A 1 129 ? 6.788 -1.414 -5.633 1.00 97.50 129 VAL A N 1
ATOM 995 C CA . VAL A 1 129 ? 6.512 -2.038 -4.337 1.00 97.50 129 VAL A CA 1
ATOM 996 C C . VAL A 1 129 ? 6.318 -0.956 -3.299 1.00 97.50 129 VAL A C 1
ATOM 998 O O . VAL A 1 129 ? 7.135 -0.040 -3.177 1.00 97.50 129 VAL A O 1
ATOM 1001 N N . ILE A 1 130 ? 5.248 -1.098 -2.532 1.00 97.12 130 ILE A N 1
ATOM 1002 C CA . ILE A 1 130 ? 4.933 -0.250 -1.389 1.00 97.12 130 ILE A CA 1
ATOM 1003 C C . ILE A 1 130 ? 4.728 -1.122 -0.157 1.00 97.12 130 ILE A C 1
ATOM 1005 O O . ILE A 1 130 ? 4.341 -2.294 -0.257 1.00 97.12 130 ILE A O 1
ATOM 1009 N N . GLY A 1 131 ? 4.972 -0.542 1.008 1.00 95.75 131 GLY A N 1
ATOM 1010 C CA . GLY A 1 131 ? 4.754 -1.206 2.281 1.00 95.75 131 GLY A CA 1
ATOM 1011 C C . GLY A 1 131 ? 3.950 -0.351 3.246 1.00 95.75 131 GLY A C 1
ATOM 1012 O O . GLY A 1 131 ? 3.930 0.879 3.154 1.00 95.75 131 GLY A O 1
ATOM 1013 N N . PHE A 1 132 ? 3.292 -1.048 4.167 1.00 94.44 132 PHE A N 1
ATOM 1014 C CA . PHE A 1 132 ? 2.443 -0.480 5.200 1.00 94.44 132 PHE A CA 1
ATOM 1015 C C . PHE A 1 132 ? 2.793 -1.045 6.569 1.00 94.44 132 PHE A C 1
ATOM 1017 O O . PHE A 1 132 ? 2.968 -2.256 6.695 1.00 94.44 132 PHE A O 1
ATOM 1024 N N . ASP A 1 133 ? 2.835 -0.196 7.596 1.00 92.94 133 ASP A N 1
ATOM 1025 C CA . ASP A 1 133 ? 2.894 -0.625 8.999 1.00 92.94 133 ASP A CA 1
ATOM 1026 C C . ASP A 1 133 ? 1.522 -0.381 9.625 1.00 92.94 133 ASP A C 1
ATOM 1028 O O . ASP A 1 133 ? 1.165 0.743 9.983 1.00 92.94 133 ASP A O 1
ATOM 1032 N N . LEU A 1 134 ? 0.742 -1.455 9.742 1.00 90.44 134 LEU A N 1
ATOM 1033 C CA . LEU A 1 134 ? -0.630 -1.412 10.239 1.00 90.44 134 LEU A CA 1
ATOM 1034 C C . LEU A 1 134 ? -0.700 -0.999 11.713 1.00 90.44 134 LEU A C 1
ATOM 1036 O O . LEU A 1 134 ? -1.737 -0.515 12.155 1.00 90.44 134 LEU A O 1
ATOM 1040 N N . ARG A 1 135 ? 0.395 -1.138 12.475 1.00 89.00 135 ARG A N 1
ATOM 1041 C CA . ARG A 1 135 ? 0.449 -0.732 13.892 1.00 89.00 135 ARG A CA 1
ATOM 1042 C C . ARG A 1 135 ? 0.507 0.780 14.071 1.00 89.00 135 ARG A C 1
ATOM 1044 O O . ARG A 1 135 ? 0.195 1.272 15.149 1.00 89.00 135 ARG A O 1
ATOM 1051 N N . ARG A 1 136 ? 0.964 1.495 13.043 1.00 89.50 136 ARG A N 1
ATOM 1052 C CA . ARG A 1 136 ? 1.101 2.957 13.045 1.00 89.50 136 ARG A CA 1
ATOM 1053 C C . ARG A 1 136 ? -0.076 3.654 12.376 1.00 89.50 136 ARG A C 1
ATOM 1055 O O . ARG A 1 136 ? -0.104 4.879 12.298 1.00 89.50 136 ARG A O 1
ATOM 1062 N N . LEU A 1 137 ? -1.049 2.887 11.889 1.00 86.81 137 LEU A N 1
ATOM 1063 C CA . LEU A 1 137 ? -2.285 3.458 11.396 1.00 86.81 137 LEU A CA 1
ATOM 1064 C C . LEU A 1 137 ? -3.131 3.966 12.571 1.00 86.81 137 LEU A C 1
ATOM 1066 O O . LEU A 1 137 ? -3.251 3.269 13.579 1.00 86.81 137 LEU A O 1
ATOM 1070 N N . PRO A 1 138 ? -3.796 5.123 12.433 1.00 75.62 138 PRO A N 1
ATOM 1071 C CA . PRO A 1 138 ? -4.702 5.664 13.447 1.00 75.62 138 PRO A CA 1
ATOM 1072 C C . PRO A 1 138 ? -6.043 4.899 13.532 1.00 75.62 138 PRO A C 1
ATOM 1074 O O . PRO A 1 138 ? -7.082 5.489 13.824 1.00 75.62 138 PRO A O 1
ATOM 1077 N N . VAL A 1 139 ? -6.056 3.587 13.267 1.00 76.75 139 VAL A N 1
ATOM 1078 C CA . VAL A 1 139 ? -7.261 2.745 13.345 1.00 76.75 139 VAL A CA 1
A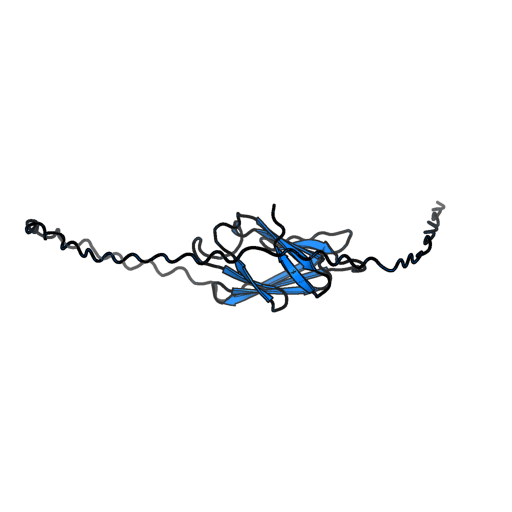TOM 1079 C C . VAL A 1 139 ? -7.320 2.076 14.706 1.00 76.75 139 VAL A C 1
ATOM 1081 O O . VAL A 1 139 ? -6.322 1.566 15.212 1.00 76.75 139 VAL A O 1
ATOM 1084 N N . ARG A 1 140 ? -8.518 2.006 15.286 1.00 67.38 140 ARG A N 1
ATOM 1085 C CA . ARG A 1 140 ? -8.744 1.173 16.470 1.00 67.38 140 ARG A CA 1
ATOM 1086 C C . ARG A 1 140 ? -8.571 -0.298 16.088 1.00 67.38 140 ARG A C 1
ATOM 1088 O O . ARG A 1 140 ? -9.178 -0.763 15.122 1.00 67.38 140 ARG A O 1
ATOM 1095 N N . SER A 1 141 ? -7.752 -1.011 16.853 1.00 60.19 141 SER A N 1
ATOM 1096 C CA . SER A 1 141 ? -7.520 -2.446 16.704 1.00 60.19 141 SER A CA 1
ATOM 1097 C C . SER A 1 141 ? -8.846 -3.224 16.661 1.00 60.19 141 SER A C 1
ATOM 1099 O O . SER A 1 141 ? -9.767 -2.949 17.427 1.00 60.19 141 SER A O 1
ATOM 1101 N N . GLY A 1 142 ? -8.955 -4.189 15.739 1.00 67.31 142 GLY A N 1
ATOM 1102 C CA . GLY A 1 142 ? -10.081 -5.133 15.668 1.00 67.31 142 GLY A CA 1
ATOM 1103 C C . GLY A 1 142 ? -11.147 -4.875 14.594 1.00 67.31 142 GLY A C 1
ATOM 1104 O O . GLY A 1 142 ? -12.097 -5.648 14.515 1.00 67.31 142 GLY A O 1
ATOM 1105 N N . ARG A 1 143 ? -11.019 -3.841 13.751 1.00 75.25 143 ARG A N 1
ATOM 1106 C CA . ARG A 1 143 ? -11.920 -3.624 12.600 1.00 75.25 143 ARG A CA 1
ATOM 1107 C C . ARG A 1 143 ? -11.253 -4.024 11.283 1.00 75.25 143 ARG A C 1
ATOM 1109 O O . ARG A 1 143 ? -10.045 -3.854 11.139 1.00 75.25 143 ARG A O 1
ATOM 1116 N N . SER A 1 144 ? -12.045 -4.537 10.336 1.00 85.75 144 SER A N 1
ATOM 1117 C CA . SER A 1 144 ? -11.596 -4.728 8.950 1.00 85.75 144 SER A CA 1
ATOM 1118 C C . SER A 1 144 ? -11.266 -3.363 8.342 1.00 85.75 144 SER A C 1
ATOM 1120 O O . SER A 1 144 ? -12.037 -2.411 8.500 1.00 85.75 144 SER A O 1
ATOM 1122 N N . LEU A 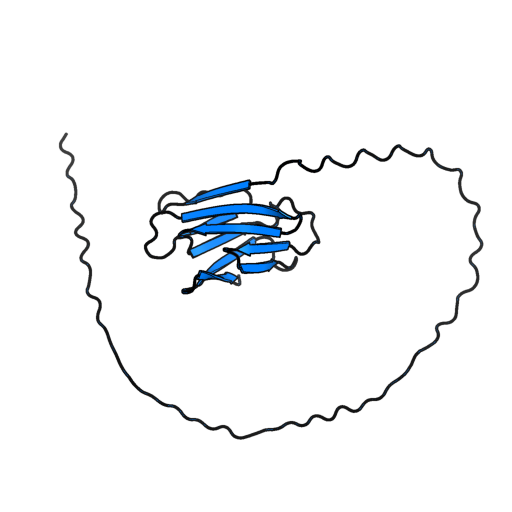1 145 ? -10.104 -3.264 7.700 1.00 90.62 145 LEU A N 1
ATOM 1123 C CA . LEU A 1 145 ? -9.606 -2.051 7.056 1.00 90.62 145 LEU A CA 1
ATOM 1124 C C . LEU A 1 145 ? -9.603 -2.279 5.546 1.00 90.62 145 LEU A C 1
ATOM 1126 O O . LEU A 1 145 ? -9.032 -3.255 5.069 1.00 90.62 145 LEU A O 1
ATOM 1130 N N . VAL A 1 146 ? -10.189 -1.367 4.782 1.00 93.62 146 VAL A N 1
ATOM 1131 C CA . VAL A 1 146 ? -10.171 -1.427 3.319 1.00 93.62 146 VAL A 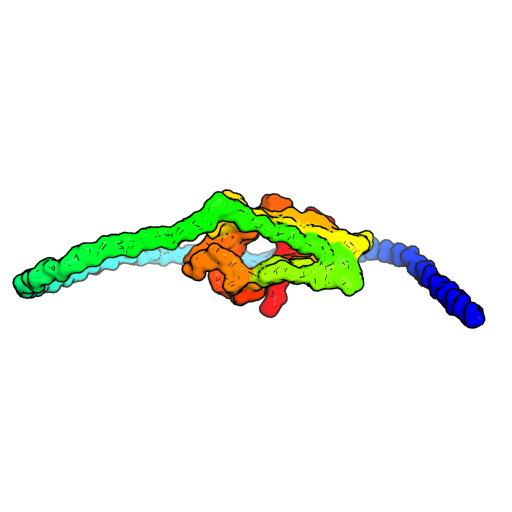CA 1
ATOM 1132 C C . VAL A 1 146 ? -9.125 -0.447 2.796 1.00 93.62 146 VAL A C 1
ATOM 1134 O O . VAL A 1 146 ? -9.207 0.757 3.038 1.00 93.62 146 VAL A O 1
ATOM 1137 N N . LEU A 1 147 ? -8.145 -0.954 2.051 1.00 94.50 147 LEU A N 1
ATOM 1138 C CA . LEU A 1 147 ? -7.225 -0.130 1.271 1.00 94.50 147 LEU A CA 1
ATOM 1139 C C . LEU A 1 147 ? -7.748 0.002 -0.157 1.00 94.50 147 LEU A C 1
ATOM 1141 O O . LEU A 1 147 ? -7.951 -0.998 -0.838 1.00 94.50 147 LEU A O 1
ATOM 1145 N N . ARG A 1 148 ? -7.933 1.227 -0.642 1.00 96.69 148 ARG A N 1
ATOM 1146 C CA . ARG A 1 148 ? -8.238 1.522 -2.046 1.00 96.69 148 ARG A CA 1
ATOM 1147 C C . ARG A 1 148 ? -6.967 1.984 -2.749 1.00 96.69 148 ARG A C 1
ATOM 1149 O O . ARG A 1 148 ? -6.678 3.172 -2.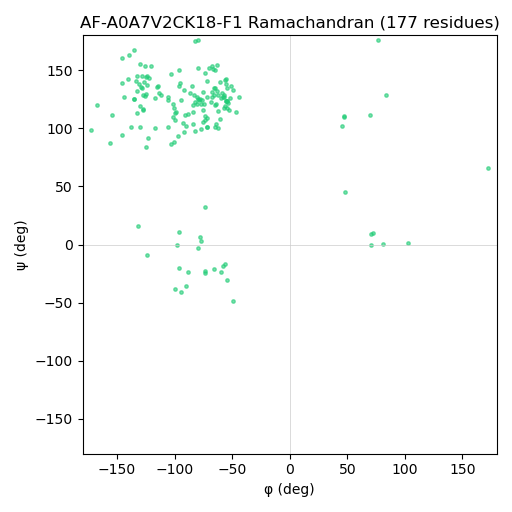778 1.00 96.69 148 ARG A O 1
ATOM 1156 N N . LEU A 1 149 ? -6.202 1.038 -3.280 1.00 96.94 149 LEU A N 1
ATOM 1157 C CA . LEU A 1 149 ? -4.931 1.265 -3.971 1.00 96.94 149 LEU A CA 1
ATOM 1158 C C . LEU A 1 149 ? -5.166 1.524 -5.457 1.00 96.94 149 LEU A C 1
ATOM 1160 O O . LEU A 1 149 ? -5.618 0.630 -6.158 1.00 96.94 149 LEU A O 1
ATOM 1164 N N . ASP A 1 150 ? -4.903 2.737 -5.941 1.00 96.69 150 ASP A N 1
ATOM 1165 C CA . ASP A 1 150 ? -5.144 3.141 -7.335 1.00 96.69 150 ASP A CA 1
ATOM 1166 C C . ASP A 1 150 ? -6.549 2.751 -7.828 1.00 96.69 150 ASP A C 1
ATOM 1168 O O . ASP A 1 150 ? -6.743 2.228 -8.925 1.00 96.69 150 ASP A O 1
ATOM 1172 N N . ARG A 1 151 ? -7.554 3.014 -6.978 1.00 95.12 151 ARG A N 1
ATOM 1173 C CA . ARG A 1 151 ? -8.980 2.659 -7.154 1.00 95.12 151 ARG A CA 1
ATOM 1174 C C . ARG A 1 151 ? -9.310 1.165 -7.029 1.00 95.12 151 ARG A C 1
ATOM 1176 O O . ARG A 1 151 ? -10.488 0.817 -7.082 1.00 95.12 151 ARG A O 1
ATOM 1183 N N . GLN A 1 152 ? -8.333 0.297 -6.791 1.00 97.00 152 GLN A N 1
ATOM 1184 C CA . GLN A 1 152 ? -8.544 -1.115 -6.478 1.00 97.00 152 GLN A CA 1
ATOM 1185 C C . GLN A 1 152 ? -8.825 -1.300 -4.981 1.00 97.00 152 GLN A C 1
ATOM 1187 O O . GLN A 1 152 ? -7.989 -0.978 -4.141 1.00 97.00 152 GLN A O 1
ATOM 1192 N N . GLY A 1 153 ? -9.993 -1.843 -4.635 1.00 95.62 153 GLY A N 1
ATOM 1193 C CA . GLY A 1 153 ? -10.328 -2.198 -3.254 1.00 95.62 153 GLY A CA 1
ATOM 1194 C C . GLY A 1 153 ? -9.634 -3.488 -2.818 1.00 95.62 153 GLY A C 1
ATOM 1195 O O . GLY A 1 153 ? -9.790 -4.527 -3.457 1.00 95.62 153 GLY A O 1
ATOM 1196 N N . ILE A 1 154 ? -8.880 -3.422 -1.726 1.00 94.88 154 ILE A N 1
ATOM 1197 C CA . ILE A 1 154 ? -8.197 -4.546 -1.093 1.00 94.88 154 ILE A CA 1
ATOM 1198 C C . ILE A 1 154 ? -8.587 -4.562 0.379 1.00 94.88 154 ILE A C 1
ATOM 1200 O O . ILE A 1 154 ? -8.276 -3.641 1.132 1.00 94.88 154 ILE A O 1
ATOM 1204 N N . GLU A 1 155 ? -9.254 -5.630 0.799 1.00 93.12 155 GLU A N 1
ATOM 1205 C CA . GLU A 1 155 ? -9.610 -5.813 2.198 1.00 93.12 155 GLU A CA 1
ATOM 1206 C C . GLU A 1 155 ? -8.418 -6.358 2.995 1.00 93.12 155 GLU A C 1
ATOM 1208 O O . GLU A 1 155 ? -7.804 -7.372 2.638 1.00 93.12 155 GLU A O 1
ATOM 1213 N N . LEU A 1 156 ? -8.082 -5.669 4.084 1.00 90.81 156 LEU A N 1
ATOM 1214 C CA . LEU A 1 156 ? -7.087 -6.099 5.049 1.00 90.81 156 LEU A CA 1
ATOM 1215 C C . LEU A 1 156 ? -7.764 -6.743 6.255 1.00 90.81 156 LEU A C 1
ATOM 1217 O O . LEU A 1 156 ? -8.418 -6.089 7.066 1.00 90.81 156 LEU A O 1
ATOM 1221 N N . SER A 1 157 ? -7.521 -8.041 6.404 1.00 85.00 157 SER A N 1
ATOM 1222 C CA . SER A 1 157 ? -7.831 -8.781 7.623 1.00 85.00 157 SER A CA 1
ATOM 1223 C C . SER A 1 157 ? -6.839 -8.434 8.740 1.00 85.00 157 SER A C 1
ATOM 1225 O O . SER A 1 157 ? -5.643 -8.254 8.495 1.00 85.00 157 SER A O 1
ATOM 1227 N N . ALA A 1 158 ? -7.307 -8.462 9.991 1.00 78.31 158 ALA A N 1
ATOM 1228 C CA . ALA A 1 158 ? -6.462 -8.357 11.183 1.00 78.31 158 ALA A CA 1
ATOM 1229 C C . ALA A 1 158 ? -5.378 -9.456 11.268 1.00 78.31 158 ALA A C 1
ATOM 1231 O O . ALA A 1 158 ? -4.392 -9.305 11.985 1.00 78.31 158 ALA A O 1
ATOM 1232 N N . SER A 1 159 ? -5.528 -10.554 10.521 1.00 85.62 159 SER A N 1
ATOM 1233 C CA . SER A 1 159 ? -4.574 -11.667 10.484 1.00 85.62 159 SER A CA 1
ATOM 1234 C C . SER A 1 159 ? -3.348 -11.426 9.593 1.00 85.62 159 SER A C 1
ATOM 1236 O O . SER A 1 159 ? -2.490 -12.299 9.506 1.00 85.62 159 SER A O 1
ATOM 1238 N N . LEU A 1 160 ? -3.258 -10.291 8.889 1.00 83.62 160 LEU A N 1
ATOM 1239 C CA . LEU A 1 160 ? -2.213 -10.043 7.882 1.00 83.62 160 LEU A CA 1
ATOM 1240 C C . LEU A 1 160 ? -0.840 -9.662 8.452 1.00 83.62 160 LEU A C 1
ATOM 1242 O O . LEU A 1 160 ? 0.080 -9.375 7.690 1.00 83.62 160 LEU A O 1
ATOM 1246 N N . GLY A 1 161 ? -0.685 -9.723 9.773 1.00 88.69 161 GLY A N 1
ATOM 1247 C CA . GLY A 1 161 ? 0.530 -9.312 10.459 1.00 88.69 161 GLY A CA 1
ATOM 1248 C C . GLY A 1 161 ? 0.651 -7.788 10.562 1.00 88.69 161 GLY A C 1
ATOM 1249 O O . GLY A 1 161 ? -0.195 -7.046 10.065 1.00 88.69 161 GLY A O 1
ATOM 1250 N N . PRO A 1 162 ? 1.694 -7.293 11.244 1.00 91.19 162 PRO A N 1
ATOM 1251 C CA . PRO A 1 162 ? 1.861 -5.864 11.496 1.00 91.19 162 PRO A CA 1
ATOM 1252 C C . PRO A 1 162 ? 2.291 -5.084 10.252 1.00 91.19 162 PRO A C 1
ATOM 1254 O O . PR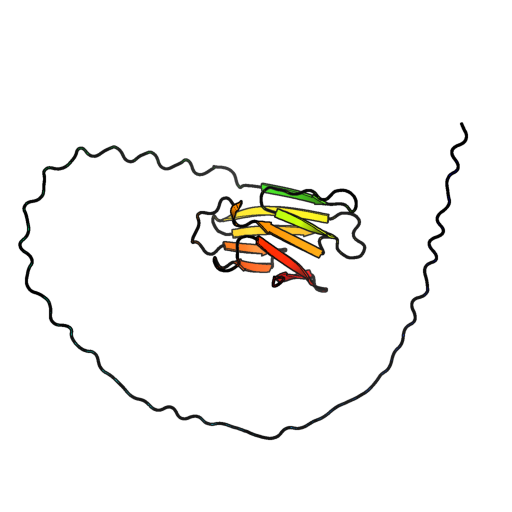O A 1 162 ? 2.073 -3.879 10.184 1.00 91.19 162 PRO A O 1
ATOM 1257 N N . VAL A 1 163 ? 2.925 -5.754 9.289 1.00 93.50 163 VAL A N 1
ATOM 1258 C CA . VAL A 1 163 ? 3.468 -5.139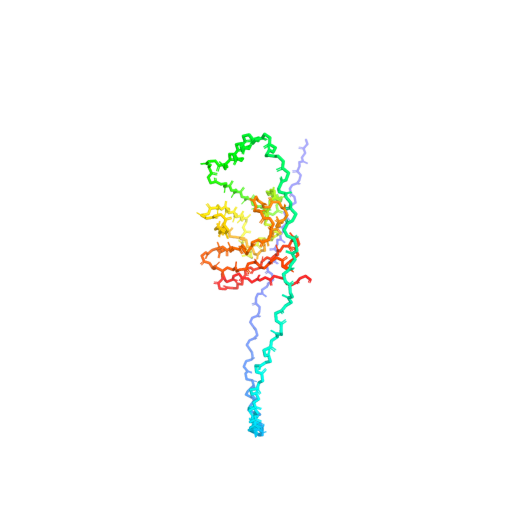 8.082 1.00 93.50 163 VAL A CA 1
ATOM 1259 C C . VAL A 1 163 ? 2.937 -5.876 6.868 1.00 93.50 163 VAL A C 1
ATOM 1261 O O . VAL A 1 163 ? 3.072 -7.094 6.775 1.00 93.50 163 VAL A O 1
ATOM 1264 N N . VAL A 1 164 ? 2.379 -5.130 5.919 1.00 95.19 164 VAL A N 1
ATOM 1265 C CA . VAL A 1 164 ? 1.897 -5.675 4.646 1.00 95.19 164 VAL A CA 1
ATOM 1266 C C . VAL A 1 164 ? 2.592 -4.981 3.485 1.00 95.19 164 VAL A C 1
ATOM 1268 O O . VAL A 1 164 ? 2.881 -3.788 3.541 1.00 95.19 164 VAL A O 1
ATOM 1271 N N . ARG A 1 165 ? 2.886 -5.740 2.430 1.00 97.00 165 ARG A N 1
ATOM 1272 C CA . ARG A 1 165 ? 3.542 -5.242 1.218 1.00 97.00 165 ARG A CA 1
ATOM 1273 C C . ARG A 1 165 ? 2.707 -5.555 -0.005 1.00 97.00 165 ARG A C 1
ATOM 1275 O O . ARG A 1 165 ? 2.105 -6.629 -0.092 1.00 97.00 165 ARG A O 1
ATOM 1282 N N . PHE A 1 166 ? 2.724 -4.632 -0.952 1.00 97.75 166 PHE A N 1
ATOM 1283 C CA . PHE A 1 166 ? 2.024 -4.760 -2.218 1.00 97.75 166 PHE A CA 1
ATOM 1284 C C . PHE A 1 166 ? 2.980 -4.524 -3.373 1.00 97.75 166 PHE A C 1
ATOM 1286 O O . PHE A 1 166 ? 3.824 -3.633 -3.311 1.00 97.75 166 PHE A O 1
ATOM 1293 N N . GLU A 1 167 ? 2.824 -5.322 -4.420 1.00 98.06 167 GLU A N 1
ATOM 1294 C CA . GLU A 1 167 ? 3.542 -5.197 -5.680 1.00 98.06 167 GLU A CA 1
ATOM 1295 C C . GLU A 1 167 ? 2.568 -4.862 -6.810 1.00 98.06 167 GLU A C 1
ATOM 1297 O O . GLU A 1 167 ? 1.495 -5.468 -6.917 1.00 98.06 167 GLU A O 1
ATOM 1302 N N . SER A 1 168 ? 2.958 -3.904 -7.647 1.00 97.81 168 SER A N 1
ATOM 1303 C CA . SER A 1 168 ? 2.241 -3.526 -8.859 1.00 97.81 168 SER A CA 1
ATOM 1304 C C . SER A 1 168 ? 2.594 -4.483 -9.995 1.00 97.81 168 SER A C 1
ATOM 1306 O O . SER A 1 168 ? 3.761 -4.653 -10.357 1.00 97.81 168 SER A O 1
ATOM 1308 N N . GLY A 1 169 ? 1.578 -5.129 -10.563 1.00 95.50 169 GLY A N 1
ATOM 1309 C CA . GLY A 1 169 ? 1.708 -5.974 -11.744 1.00 95.50 169 GLY A CA 1
ATOM 1310 C C . GLY A 1 169 ? 1.765 -5.172 -13.050 1.00 95.50 169 GLY A C 1
ATOM 1311 O O . GLY A 1 169 ? 1.551 -3.964 -13.092 1.00 95.50 169 GLY A O 1
ATOM 1312 N N . ARG A 1 170 ? 1.976 -5.866 -14.176 1.00 90.50 170 ARG A N 1
ATOM 1313 C CA . ARG A 1 170 ? 2.105 -5.236 -15.511 1.00 90.50 170 ARG A CA 1
ATOM 1314 C C . ARG A 1 170 ? 0.879 -4.436 -15.969 1.00 90.50 170 ARG A C 1
ATOM 1316 O O . ARG A 1 170 ? 1.017 -3.565 -16.815 1.00 90.50 170 ARG A O 1
ATOM 1323 N N . ALA A 1 171 ? -0.301 -4.749 -15.439 1.00 92.38 171 ALA A N 1
ATOM 1324 C CA . ALA A 1 171 ? -1.554 -4.065 -15.756 1.00 92.38 171 ALA A CA 1
ATOM 1325 C C . ALA A 1 171 ? -1.913 -2.963 -14.738 1.00 92.38 171 ALA A C 1
ATOM 1327 O O . ALA A 1 171 ? -3.050 -2.505 -14.723 1.00 92.38 171 ALA A O 1
ATOM 1328 N N . GLY A 1 172 ? -0.989 -2.591 -13.842 1.00 91.88 172 GLY A N 1
ATOM 1329 C CA . GLY A 1 172 ? -1.275 -1.678 -12.729 1.00 91.88 172 GLY A CA 1
ATOM 1330 C C . GLY A 1 172 ? -2.137 -2.302 -11.625 1.00 91.88 172 GLY A C 1
ATOM 1331 O O . GLY A 1 172 ? -2.604 -1.598 -10.740 1.00 91.88 172 GLY A O 1
ATOM 1332 N N . VAL A 1 173 ? -2.356 -3.621 -11.672 1.00 96.56 173 VAL A N 1
ATOM 1333 C CA . VAL A 1 173 ? -3.082 -4.360 -10.633 1.00 96.56 173 VAL A CA 1
ATOM 1334 C C . VAL A 1 173 ? -2.144 -4.616 -9.464 1.00 96.56 173 VAL A C 1
ATOM 1336 O O . VAL A 1 173 ? -1.082 -5.219 -9.639 1.00 96.56 173 VAL A O 1
ATOM 1339 N N . TRP A 1 174 ? -2.556 -4.203 -8.273 1.00 97.75 174 TRP A N 1
ATOM 1340 C CA . TRP A 1 174 ? -1.812 -4.424 -7.043 1.00 97.75 174 TRP A CA 1
ATOM 1341 C C . TRP A 1 174 ? -2.116 -5.798 -6.460 1.00 97.75 174 TRP A C 1
ATOM 1343 O O . TRP A 1 174 ? -3.269 -6.235 -6.379 1.00 97.75 174 TRP A O 1
ATOM 1353 N N . SER A 1 175 ? -1.066 -6.482 -6.021 1.00 96.75 175 SER A N 1
ATOM 1354 C CA . SER A 1 175 ? -1.157 -7.794 -5.386 1.00 96.75 175 SER A CA 1
ATOM 1355 C C . SER A 1 175 ? -0.324 -7.833 -4.112 1.00 96.75 175 SER A C 1
ATOM 1357 O O . SER A 1 175 ? 0.714 -7.183 -4.009 1.00 96.75 175 SER A O 1
ATOM 1359 N N . ARG A 1 176 ? -0.800 -8.565 -3.102 1.00 95.94 176 ARG A N 1
ATOM 1360 C CA . ARG A 1 176 ? -0.096 -8.690 -1.824 1.00 95.94 176 ARG A CA 1
ATOM 1361 C C . ARG A 1 176 ? 1.100 -9.628 -1.971 1.00 95.94 176 ARG A C 1
ATOM 1363 O O . ARG A 1 176 ? 0.933 -10.764 -2.415 1.00 95.94 176 ARG A O 1
ATOM 1370 N N . ILE A 1 177 ? 2.265 -9.201 -1.495 1.00 96.06 177 ILE A N 1
ATOM 1371 C CA . ILE A 1 177 ? 3.449 -10.060 -1.385 1.00 96.06 177 ILE A CA 1
ATOM 1372 C C . ILE A 1 177 ? 3.284 -10.930 -0.134 1.00 96.06 177 ILE A C 1
ATOM 1374 O O . ILE A 1 177 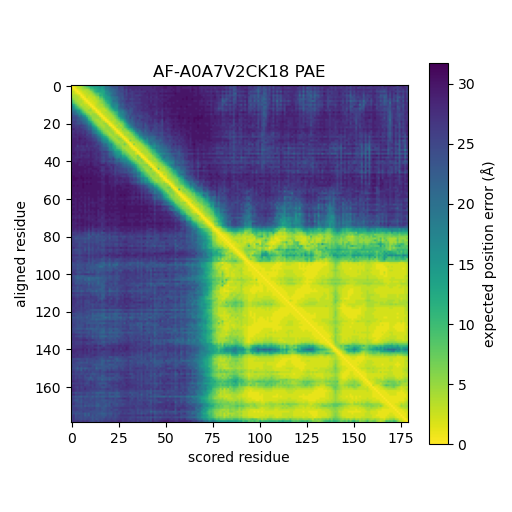? 3.054 -10.413 0.962 1.00 96.06 177 ILE A O 1
ATOM 1378 N N . ARG A 1 178 ? 3.356 -12.257 -0.285 1.00 90.50 178 ARG A N 1
ATOM 1379 C CA . ARG A 1 178 ? 3.393 -13.172 0.866 1.00 90.50 178 ARG A CA 1
ATOM 1380 C C . ARG A 1 178 ? 4.806 -13.149 1.446 1.00 90.50 178 ARG A C 1
ATOM 1382 O O . ARG A 1 178 ? 5.757 -13.351 0.696 1.00 90.50 178 ARG A O 1
ATOM 1389 N N . GLN A 1 179 ? 4.912 -12.854 2.739 1.00 76.69 179 GLN A N 1
ATOM 1390 C CA . GLN A 1 179 ? 6.152 -12.983 3.501 1.00 76.69 179 GLN A CA 1
ATOM 1391 C C . GLN A 1 179 ? 6.223 -14.343 4.176 1.00 76.69 179 GLN A C 1
ATOM 1393 O O . GLN A 1 179 ? 5.134 -14.882 4.486 1.00 76.69 179 GLN A O 1
#